Protein AF-A0A6A3GH42-F1 (afdb_monomer_lite)

pLDDT: mean 71.13, std 19.39, range [30.64, 96.12]

Organism: NCBI:txid129364

Foldseek 3Di:
DCLVVLVVCVVPDPDDPVSVVVVVVVVVVVVVVCVVQVDDQDSVNVVVVVVVVVVVLCVVCVVVVVVPPPDPPPVVVVSVVVVVVVVVVVVVVVVVVSVVVVVVVVVVPDDDDPDPPPPPPDDDDDDDDDDDCLCQFLLNLQLCCQPVVLVPDDDDDVSVVVSVLSLQSNQLLLLQLLAFADQDAQFDDPDPVSVVVNVVSSVVSSVVSVSSQVSSQVSLCVPPVDHRDGHSVVSNVSVVVCCVPPVPVLVVSLVSSQVCVVVVSYDDNRDDPVSHDDPVNSD

Sequence (283 aa):
MHLEAVIASTSTASSSTFVPRYLYELERAIANTNARLGCCITVSTCCDWGAHLRGHWQAVNHAQVGSVAAGRETLLSSTLENMLTQLVSINERLRRLEDAHAQLSAFTSHDQPVQAQLSRLSTAAEPLIPPPATATTLAGCLLNWYTNHIWQTVKGKKEQSKRAEAKAAVNIMMILYQKPIAIPQEPSRCDVADAATYQTWKDSIWTLAVAMDSAVNERLHAFDKKKSTRKAASLRKRWKLLKTAHPEAVGSLIAQFLRMKANGQIIDACTPATHLWDASDMS

Radius of gyration: 26.16 Å; chains: 1; bounding box: 68×48×64 Å

Secondary structure (DSSP, 8-state):
--HHHHHHHHTT-TT-THHHHHHHHHHHHHHHHHHHHT----HHHHHHHHHHHHHHHHHHTHHHHTTTTS--SHHHHHHHHHHHHHHHHHHHHHHHHHHHHHHHHHHTT----TTSSTTS--S--------S-TTSSHHHHHHHHHHTTTTTS--SHHHHHHHHHHHHHHHHHHHHH-S-EEEPPPPP-SSHHHHHHHHHHHHHHHHHHHHHHHHHHHHHHHHH-PPPP-SHHHHHHHHHHHHHH-HHHHHHHHHHHHHHHHTT-EEESSS-GGGS--HHHH-

Structure (mmCIF, N/CA/C/O backbone):
data_AF-A0A6A3GH42-F1
#
_entry.id   AF-A0A6A3GH42-F1
#
loop_
_atom_site.group_PDB
_atom_site.id
_atom_site.type_symbol
_atom_site.label_atom_id
_atom_site.label_alt_id
_atom_site.label_comp_id
_atom_site.label_asym_id
_atom_site.label_entity_id
_atom_site.label_seq_id
_atom_site.pdbx_PDB_ins_code
_atom_site.Cartn_x
_atom_site.Cartn_y
_atom_site.Cartn_z
_atom_site.occupancy
_atom_site.B_iso_or_equiv
_atom_site.auth_seq_id
_atom_site.auth_comp_id
_atom_site.auth_asym_id
_atom_site.auth_atom_id
_atom_site.pdbx_PDB_model_num
ATOM 1 N N . MET A 1 1 ? 37.815 13.363 -9.976 1.00 51.31 1 MET A N 1
ATOM 2 C CA . MET A 1 1 ? 39.281 13.309 -9.760 1.00 51.31 1 MET A CA 1
ATOM 3 C C . MET A 1 1 ? 39.873 11.910 -9.953 1.00 51.31 1 MET A C 1
ATOM 5 O O . MET A 1 1 ? 41.031 11.828 -10.317 1.00 51.31 1 MET A O 1
ATOM 9 N N . HIS A 1 2 ? 39.110 10.825 -9.771 1.00 55.22 2 HIS A N 1
ATOM 10 C CA . HIS A 1 2 ? 39.655 9.463 -9.830 1.00 55.22 2 HIS A CA 1
ATOM 11 C C . HIS A 1 2 ? 39.630 8.819 -11.231 1.00 55.22 2 HIS A C 1
ATOM 13 O O . HIS A 1 2 ? 40.489 8.005 -11.519 1.00 55.22 2 HIS A O 1
ATOM 19 N N . LEU A 1 3 ? 38.686 9.184 -12.109 1.00 53.28 3 LEU A N 1
ATOM 20 C CA . LEU A 1 3 ? 38.421 8.447 -13.355 1.00 53.28 3 LEU A CA 1
ATOM 21 C C . LEU A 1 3 ? 39.533 8.600 -14.411 1.00 53.28 3 LEU A C 1
ATOM 23 O O . LEU A 1 3 ? 40.125 7.610 -14.812 1.00 53.28 3 LEU A O 1
ATOM 27 N N . GLU A 1 4 ? 39.878 9.831 -14.802 1.00 55.44 4 GLU A N 1
ATOM 28 C CA . GLU A 1 4 ? 40.914 10.093 -15.820 1.00 55.44 4 GLU A CA 1
ATOM 29 C C . GLU A 1 4 ? 42.315 9.677 -15.362 1.00 55.44 4 GLU A C 1
ATOM 31 O O . GLU A 1 4 ? 43.072 9.104 -16.135 1.00 55.44 4 GLU A O 1
ATOM 36 N N . ALA A 1 5 ? 42.655 9.925 -14.092 1.00 58.72 5 ALA A N 1
ATOM 37 C CA . ALA A 1 5 ? 43.938 9.518 -13.522 1.00 58.72 5 ALA A CA 1
ATOM 38 C C . ALA A 1 5 ? 44.054 7.989 -13.432 1.00 58.72 5 ALA A C 1
ATOM 40 O O . ALA A 1 5 ? 45.115 7.443 -13.721 1.00 58.72 5 ALA A O 1
ATOM 41 N N . VAL A 1 6 ? 42.966 7.288 -13.088 1.00 54.75 6 VAL A N 1
ATOM 42 C CA . VAL A 1 6 ? 42.920 5.819 -13.114 1.00 54.75 6 VAL A CA 1
ATOM 43 C C . VAL A 1 6 ? 43.033 5.298 -14.543 1.00 54.75 6 VAL A C 1
ATOM 45 O O . VAL A 1 6 ? 43.859 4.423 -14.776 1.00 54.75 6 VAL A O 1
ATOM 48 N N . ILE A 1 7 ? 42.300 5.873 -15.502 1.00 58.28 7 ILE A N 1
ATOM 49 C CA . ILE A 1 7 ? 42.349 5.484 -16.922 1.00 58.28 7 ILE A CA 1
ATOM 50 C C . ILE A 1 7 ? 43.754 5.715 -17.511 1.00 58.28 7 ILE A C 1
ATOM 52 O O . ILE A 1 7 ? 44.322 4.807 -18.109 1.00 58.28 7 ILE A O 1
ATOM 56 N N . ALA A 1 8 ? 44.385 6.864 -17.253 1.00 56.56 8 ALA A N 1
ATOM 57 C CA . ALA A 1 8 ? 45.750 7.161 -17.702 1.00 56.56 8 ALA A CA 1
ATOM 58 C C . ALA A 1 8 ? 46.811 6.258 -17.036 1.00 56.56 8 ALA A C 1
ATOM 60 O O . ALA A 1 8 ? 47.791 5.862 -17.671 1.00 56.56 8 ALA A O 1
ATOM 61 N N . SER A 1 9 ? 46.586 5.873 -15.774 1.00 53.28 9 SER A N 1
ATOM 62 C CA . SER A 1 9 ? 47.411 4.876 -15.072 1.00 53.28 9 SER A CA 1
ATOM 63 C C . SER A 1 9 ? 47.209 3.459 -15.627 1.00 53.28 9 SER A C 1
ATOM 65 O O . SER A 1 9 ? 48.081 2.612 -15.473 1.00 53.28 9 SER A O 1
ATOM 67 N N . THR A 1 10 ? 46.079 3.186 -16.290 1.00 50.94 10 THR A N 1
ATOM 68 C CA . THR A 1 10 ? 45.781 1.876 -16.897 1.00 50.94 10 THR A CA 1
ATOM 69 C C . THR A 1 10 ? 46.577 1.655 -18.181 1.00 50.94 10 THR A C 1
ATOM 71 O O . THR A 1 10 ? 46.993 0.536 -18.460 1.00 50.94 10 THR A O 1
ATOM 74 N N . SER A 1 11 ? 46.841 2.724 -18.937 1.00 49.84 11 SER A N 1
ATOM 75 C CA . SER A 1 11 ? 47.632 2.675 -20.175 1.00 49.84 11 SER A CA 1
ATOM 76 C C . SER A 1 11 ? 49.137 2.495 -19.935 1.00 49.84 11 SER A C 1
ATOM 78 O O . SER A 1 11 ? 49.871 2.196 -20.871 1.00 49.84 11 SER A O 1
ATOM 80 N N . THR A 1 12 ? 49.607 2.705 -18.700 1.00 50.00 12 THR A N 1
ATOM 81 C CA . THR A 1 12 ? 51.036 2.691 -18.334 1.00 50.00 12 THR A CA 1
ATOM 82 C C . THR A 1 12 ? 51.408 1.621 -17.304 1.00 50.00 12 THR A C 1
ATOM 84 O O . THR A 1 12 ? 52.581 1.262 -17.217 1.00 50.00 12 THR A O 1
ATOM 87 N N . ALA A 1 13 ? 50.453 1.072 -16.544 1.00 46.62 13 ALA A N 1
ATOM 88 C CA . ALA A 1 13 ? 50.730 0.086 -15.500 1.00 46.62 13 ALA A CA 1
ATOM 89 C C . ALA A 1 13 ? 50.271 -1.325 -15.895 1.00 46.62 13 ALA A C 1
ATOM 91 O O . ALA A 1 13 ? 49.104 -1.687 -15.757 1.00 46.62 13 ALA A O 1
ATOM 92 N N . SER A 1 14 ? 51.227 -2.166 -16.283 1.00 48.12 14 SER A N 1
ATOM 93 C CA . SER A 1 14 ? 51.033 -3.583 -16.619 1.00 48.12 14 SER A CA 1
ATOM 94 C C . SER A 1 14 ? 50.671 -4.490 -15.425 1.00 48.12 14 SER A C 1
ATOM 96 O O . SER A 1 14 ? 50.715 -5.711 -15.556 1.00 48.12 14 SER A O 1
ATOM 98 N N . SER A 1 15 ? 50.382 -3.948 -14.235 1.00 50.53 15 SER A N 1
ATOM 99 C CA . SER A 1 15 ? 50.446 -4.739 -12.992 1.00 50.53 15 SER A CA 1
ATOM 100 C C . SER A 1 15 ? 49.603 -4.210 -11.818 1.00 50.53 15 SER A C 1
ATOM 102 O O . SER A 1 15 ? 50.003 -4.309 -10.661 1.00 50.53 15 SER A O 1
ATOM 104 N N . SER A 1 16 ? 48.394 -3.697 -12.075 1.00 50.56 16 SER A N 1
ATOM 105 C CA . SER A 1 16 ? 47.428 -3.360 -11.013 1.00 50.56 16 SER A CA 1
ATOM 106 C C . SER A 1 16 ? 46.074 -4.029 -11.261 1.00 50.56 16 SER A C 1
ATOM 108 O O . SER A 1 16 ? 45.318 -3.602 -12.120 1.00 50.56 16 SER A O 1
ATOM 110 N N . THR A 1 17 ? 45.735 -5.072 -10.499 1.00 53.81 17 THR A N 1
ATOM 111 C CA . THR A 1 17 ? 44.468 -5.838 -10.592 1.00 53.81 17 THR A CA 1
ATOM 112 C C . THR A 1 17 ? 43.228 -5.076 -10.111 1.00 53.81 17 THR A C 1
ATOM 114 O O . THR A 1 17 ? 42.103 -5.464 -10.428 1.00 53.81 17 THR A O 1
ATOM 117 N N . PHE A 1 18 ? 43.399 -3.974 -9.377 1.00 49.88 18 PHE A N 1
ATOM 118 C CA . PHE A 1 18 ? 42.287 -3.150 -8.886 1.00 49.88 18 PHE A CA 1
ATOM 119 C C . PHE A 1 18 ? 41.701 -2.219 -9.957 1.00 49.88 18 PHE A C 1
ATOM 121 O O . PHE A 1 18 ? 40.509 -1.911 -9.924 1.00 49.88 18 PHE A O 1
ATOM 128 N N . VAL A 1 19 ? 42.518 -1.804 -10.925 1.00 52.31 19 VAL A N 1
ATOM 129 C CA . VAL A 1 19 ? 42.113 -0.898 -12.007 1.00 52.31 19 VAL A CA 1
ATOM 130 C C . VAL A 1 19 ? 41.187 -1.579 -13.041 1.00 52.31 19 VAL A C 1
ATOM 132 O O . VAL A 1 19 ? 40.148 -0.994 -13.353 1.00 52.31 19 VAL A O 1
ATOM 135 N N . PRO A 1 20 ? 41.436 -2.832 -13.485 1.00 60.38 20 PRO A N 1
ATOM 136 C CA . PRO A 1 20 ? 40.544 -3.577 -14.376 1.00 60.38 20 PRO A CA 1
ATOM 137 C C . PRO A 1 20 ? 39.134 -3.757 -13.818 1.00 60.38 20 PRO A C 1
ATOM 139 O O . PRO A 1 20 ? 38.156 -3.627 -14.547 1.00 60.38 20 PRO A O 1
ATOM 142 N N . ARG A 1 21 ? 39.010 -4.021 -12.510 1.00 63.28 21 ARG A N 1
ATOM 143 C CA . ARG A 1 21 ? 37.701 -4.229 -11.877 1.00 63.28 21 ARG A CA 1
ATOM 144 C C . ARG A 1 21 ? 36.875 -2.947 -11.840 1.00 63.28 21 ARG A C 1
ATOM 146 O O . ARG A 1 21 ? 35.669 -2.992 -12.047 1.00 63.28 21 ARG A O 1
ATOM 153 N N . TYR A 1 22 ? 37.516 -1.815 -11.570 1.00 57.06 22 TYR A N 1
ATOM 154 C CA . TYR A 1 22 ? 36.835 -0.527 -11.543 1.00 57.06 22 TYR A CA 1
ATOM 155 C C . TYR A 1 22 ? 36.362 -0.106 -12.940 1.00 57.06 22 TYR A C 1
ATOM 157 O O . TYR A 1 22 ? 35.219 0.324 -13.088 1.00 57.06 22 TYR A O 1
ATOM 165 N N . LEU A 1 23 ? 37.208 -0.287 -13.962 1.00 65.25 23 LEU A N 1
ATOM 166 C CA . LEU A 1 23 ? 36.849 -0.006 -15.353 1.00 65.25 23 LEU A CA 1
ATOM 167 C C . LEU A 1 23 ? 35.703 -0.912 -15.828 1.00 65.25 23 LEU A C 1
ATOM 169 O O . LEU A 1 23 ? 34.731 -0.418 -16.388 1.00 65.25 23 LEU A O 1
ATOM 173 N N . TYR A 1 24 ? 35.760 -2.204 -15.497 1.00 72.12 24 TYR A N 1
ATOM 174 C CA . TYR A 1 24 ? 34.695 -3.158 -15.804 1.00 72.12 24 TYR A CA 1
ATOM 175 C C . TYR A 1 24 ? 33.346 -2.761 -15.186 1.00 72.12 24 TYR A C 1
ATOM 177 O O . TYR A 1 24 ? 32.323 -2.764 -15.867 1.00 72.12 24 TYR A O 1
ATOM 185 N N . GLU A 1 25 ? 33.315 -2.392 -13.900 1.00 70.50 25 GLU A N 1
ATOM 186 C CA . GLU A 1 25 ? 32.061 -1.979 -13.253 1.00 70.50 25 GLU A CA 1
ATOM 187 C C . GLU A 1 25 ? 31.543 -0.641 -13.801 1.00 70.50 25 GLU A C 1
ATOM 189 O O . GLU A 1 25 ? 30.330 -0.448 -13.898 1.00 70.50 25 GLU A O 1
ATOM 194 N N . LEU A 1 26 ? 32.437 0.269 -14.205 1.00 73.31 26 LEU A N 1
ATOM 195 C CA . LEU A 1 26 ? 32.062 1.517 -14.869 1.00 73.31 26 LEU A CA 1
ATOM 196 C C . LEU A 1 26 ? 31.419 1.247 -16.233 1.00 73.31 26 LEU A C 1
ATOM 198 O O . LEU A 1 26 ? 30.330 1.746 -16.503 1.00 73.31 26 LEU A O 1
ATOM 202 N N . GLU A 1 27 ? 32.062 0.446 -17.077 1.00 74.50 27 GLU A N 1
ATOM 203 C CA . GLU A 1 27 ? 31.545 0.081 -18.398 1.00 74.50 27 GLU A CA 1
ATOM 204 C C . GLU A 1 27 ? 30.220 -0.672 -18.290 1.00 74.50 27 GLU A C 1
ATOM 206 O O . GLU A 1 27 ? 29.272 -0.373 -19.014 1.00 74.50 27 GLU A O 1
ATOM 211 N N . ARG A 1 28 ? 30.100 -1.577 -17.315 1.00 76.12 28 ARG A N 1
ATOM 212 C CA . ARG A 1 28 ? 28.848 -2.272 -17.006 1.00 76.12 28 ARG A CA 1
ATOM 213 C C . ARG A 1 28 ? 27.745 -1.311 -16.561 1.00 76.12 28 ARG A C 1
ATOM 215 O O . ARG A 1 28 ? 26.591 -1.472 -16.959 1.00 76.12 28 ARG A O 1
ATOM 222 N N . ALA A 1 29 ? 28.065 -0.312 -15.741 1.00 72.69 29 ALA A N 1
ATOM 223 C CA . ALA A 1 29 ? 27.103 0.704 -15.326 1.00 72.69 29 ALA A CA 1
ATOM 224 C C . ALA A 1 29 ? 26.678 1.605 -16.497 1.00 72.69 29 ALA A C 1
ATOM 226 O O . ALA A 1 29 ? 25.489 1.906 -16.624 1.00 72.69 29 ALA A O 1
ATOM 227 N N . ILE A 1 30 ? 27.611 1.985 -17.376 1.00 77.00 30 ILE A N 1
ATOM 228 C CA . ILE A 1 30 ? 27.333 2.745 -18.603 1.00 77.00 30 ILE A CA 1
ATOM 229 C C . ILE A 1 30 ? 26.438 1.929 -19.538 1.00 77.00 30 ILE A C 1
ATOM 231 O O . ILE A 1 30 ? 25.410 2.434 -19.979 1.00 77.00 30 ILE A O 1
ATOM 235 N N . ALA A 1 31 ? 26.754 0.653 -19.768 1.00 73.50 31 ALA A N 1
ATOM 236 C CA . ALA A 1 31 ? 25.951 -0.243 -20.597 1.00 73.50 31 ALA A CA 1
ATOM 237 C C . ALA A 1 31 ? 24.521 -0.397 -20.055 1.00 73.50 31 ALA A C 1
ATOM 239 O O . ALA A 1 31 ? 23.557 -0.235 -20.800 1.00 73.50 31 ALA A O 1
ATOM 240 N N . ASN A 1 32 ? 24.368 -0.610 -18.744 1.00 67.19 32 ASN A N 1
ATOM 241 C CA . ASN A 1 32 ? 23.054 -0.650 -18.099 1.00 67.19 32 ASN A CA 1
ATOM 242 C C . ASN A 1 32 ? 22.301 0.681 -18.211 1.00 67.19 32 ASN A C 1
ATOM 244 O O . ASN A 1 32 ? 21.078 0.691 -18.300 1.00 67.19 32 ASN A O 1
ATOM 248 N N . THR A 1 33 ? 23.008 1.809 -18.179 1.00 68.81 33 THR A N 1
ATOM 249 C CA . THR A 1 33 ? 22.396 3.140 -18.281 1.00 68.81 33 THR A CA 1
ATOM 250 C C . THR A 1 33 ? 21.925 3.413 -19.706 1.00 68.81 33 THR A C 1
ATOM 252 O O . THR A 1 33 ? 20.768 3.774 -19.900 1.00 68.81 33 THR A O 1
ATOM 255 N N . ASN A 1 34 ? 22.766 3.135 -20.702 1.00 75.25 34 ASN A N 1
ATOM 256 C CA . ASN A 1 34 ? 22.422 3.225 -22.120 1.00 75.25 34 ASN A CA 1
ATOM 257 C C . ASN A 1 34 ? 21.237 2.327 -22.476 1.00 75.25 34 ASN A C 1
ATOM 259 O O . ASN A 1 34 ? 20.310 2.775 -23.142 1.00 75.25 34 ASN A O 1
ATOM 263 N N . ALA A 1 35 ? 21.213 1.093 -21.963 1.00 64.81 35 ALA A N 1
ATOM 264 C CA . ALA A 1 35 ? 20.097 0.172 -22.169 1.00 64.81 35 ALA A CA 1
ATOM 265 C C . ALA A 1 35 ? 18.781 0.682 -21.557 1.00 64.81 35 ALA A C 1
ATOM 267 O O . ALA A 1 35 ? 17.709 0.437 -22.100 1.00 64.81 35 ALA A O 1
ATOM 268 N N . ARG A 1 36 ? 18.849 1.408 -20.434 1.00 60.50 36 ARG A N 1
ATOM 269 C CA . ARG A 1 36 ? 17.671 1.972 -19.752 1.00 60.50 36 ARG A CA 1
ATOM 270 C C . ARG A 1 36 ? 17.151 3.258 -20.388 1.00 60.50 36 ARG A C 1
ATOM 272 O O . ARG A 1 36 ? 15.970 3.548 -20.239 1.00 60.50 36 ARG A O 1
ATOM 279 N N . LEU A 1 37 ? 18.026 4.030 -21.025 1.00 65.31 37 LEU A N 1
ATOM 280 C CA . LEU A 1 37 ? 17.723 5.368 -21.538 1.00 65.31 37 LEU A CA 1
ATOM 281 C C . LEU A 1 37 ? 17.705 5.447 -23.073 1.00 65.31 37 LEU A C 1
ATOM 283 O O . LEU A 1 37 ? 17.374 6.493 -23.619 1.00 65.31 37 LEU A O 1
ATOM 287 N N . GLY A 1 38 ? 18.070 4.369 -23.774 1.00 66.44 38 GLY A N 1
ATOM 288 C CA . GLY A 1 38 ? 18.155 4.339 -25.237 1.00 66.44 38 GLY A CA 1
ATOM 289 C C . GLY A 1 38 ? 19.236 5.259 -25.815 1.00 66.44 38 GLY A C 1
ATOM 290 O O . GLY A 1 38 ? 19.143 5.662 -26.971 1.00 66.44 38 GLY A O 1
ATOM 291 N N . CYS A 1 39 ? 20.240 5.633 -25.019 1.00 70.31 39 CYS A N 1
ATOM 292 C CA . CYS A 1 39 ? 21.276 6.590 -25.399 1.00 70.31 39 CYS A CA 1
ATOM 293 C C . CYS A 1 39 ? 22.654 5.933 -25.576 1.00 70.31 39 CYS A C 1
ATOM 295 O O . CYS A 1 39 ? 22.859 4.768 -25.244 1.00 70.31 39 CYS A O 1
ATOM 297 N N . CYS A 1 40 ? 23.605 6.690 -26.131 1.00 76.06 40 CYS A N 1
ATOM 298 C CA . CYS A 1 40 ? 24.943 6.210 -26.493 1.00 76.06 40 CYS A CA 1
ATOM 299 C C . CYS A 1 40 ? 26.026 6.897 -25.650 1.00 76.06 40 CYS A C 1
ATOM 301 O O . CYS A 1 40 ? 26.921 7.554 -26.182 1.00 76.06 40 CYS A O 1
ATOM 303 N N . ILE A 1 41 ? 25.930 6.799 -24.323 1.00 77.44 41 ILE A N 1
ATOM 304 C CA . ILE A 1 41 ? 26.938 7.352 -23.413 1.00 77.44 41 ILE A CA 1
ATOM 305 C C . ILE A 1 41 ? 28.197 6.489 -23.502 1.00 77.44 41 ILE A C 1
ATOM 307 O O . ILE A 1 41 ? 28.134 5.267 -23.377 1.00 77.44 41 ILE A O 1
ATOM 311 N N . THR A 1 42 ? 29.351 7.119 -23.708 1.00 78.38 42 THR A N 1
ATOM 312 C CA . THR A 1 42 ? 30.650 6.433 -23.729 1.00 78.38 42 THR A CA 1
ATOM 313 C C . THR A 1 42 ? 31.471 6.791 -22.494 1.00 78.38 42 THR A C 1
ATOM 315 O O . THR A 1 42 ? 31.200 7.787 -21.820 1.00 78.38 42 THR A O 1
ATOM 318 N N . VAL A 1 43 ? 32.525 6.018 -22.215 1.00 70.06 43 VAL A N 1
ATOM 319 C CA . VAL A 1 43 ? 33.493 6.359 -21.157 1.00 70.06 43 VAL A CA 1
ATOM 320 C C . VAL A 1 43 ? 34.098 7.751 -21.396 1.00 70.06 43 VAL A C 1
ATOM 322 O O . VAL A 1 43 ? 34.241 8.514 -20.443 1.00 70.06 43 VAL A O 1
ATOM 325 N N . SER A 1 44 ? 34.359 8.124 -22.657 1.00 71.00 44 SER A N 1
ATOM 326 C CA . SER A 1 44 ? 34.819 9.474 -23.026 1.00 71.00 44 SER A CA 1
ATOM 327 C C . SER A 1 44 ? 33.806 10.541 -22.621 1.00 71.00 44 SER A C 1
ATOM 329 O O . SER A 1 44 ? 34.167 11.501 -21.953 1.00 71.00 44 SER A O 1
ATOM 331 N N . THR A 1 45 ? 32.522 10.325 -22.923 1.00 72.81 45 THR A N 1
ATOM 332 C CA . THR A 1 45 ? 31.436 11.237 -22.534 1.00 72.81 45 THR A CA 1
ATOM 333 C C . THR A 1 45 ? 31.387 11.436 -21.016 1.00 72.81 45 THR A C 1
ATOM 335 O O . THR A 1 45 ? 31.220 12.556 -20.535 1.00 72.81 45 THR A O 1
ATOM 338 N N . CYS A 1 46 ? 31.581 10.364 -20.240 1.00 71.88 46 CYS A N 1
ATOM 339 C CA . CYS A 1 46 ? 31.654 10.451 -18.782 1.00 71.88 46 CYS A CA 1
ATOM 340 C C . CYS A 1 46 ? 32.893 11.219 -18.291 1.00 71.88 46 CYS A C 1
ATOM 342 O O . CYS A 1 46 ? 32.790 11.973 -17.319 1.00 71.88 46 CYS A O 1
ATOM 344 N N . CYS A 1 47 ? 34.048 11.055 -18.943 1.00 69.69 47 CYS A N 1
ATOM 345 C CA . CYS A 1 47 ? 35.247 11.838 -18.641 1.00 69.69 47 CYS A CA 1
ATOM 346 C C . CYS A 1 47 ? 35.038 13.326 -18.941 1.00 69.69 47 CYS A C 1
ATOM 348 O O . CYS A 1 47 ? 35.318 14.151 -18.072 1.00 69.69 47 CYS A O 1
ATOM 350 N N . ASP A 1 48 ? 34.452 13.664 -20.090 1.00 71.75 48 ASP A N 1
ATOM 351 C CA . ASP A 1 48 ? 34.181 15.047 -20.497 1.00 71.75 48 ASP A CA 1
ATOM 352 C C . ASP A 1 48 ? 33.224 15.746 -19.524 1.00 71.75 48 ASP A C 1
ATOM 354 O O . ASP A 1 48 ? 33.465 16.876 -19.091 1.00 71.75 48 ASP A O 1
ATOM 358 N N . TRP A 1 49 ? 32.165 15.056 -19.088 1.00 75.88 49 TRP A N 1
ATOM 359 C CA . TRP A 1 49 ? 31.276 15.559 -18.036 1.00 75.88 49 TRP A CA 1
ATOM 360 C C . TRP A 1 49 ? 32.005 15.743 -16.707 1.00 75.88 49 TRP A C 1
ATOM 362 O O . TRP A 1 49 ? 31.795 16.740 -16.014 1.00 75.88 49 TRP A O 1
ATOM 372 N N . GLY A 1 50 ? 32.896 14.814 -16.357 1.00 66.69 50 GLY A N 1
ATOM 373 C CA . GLY A 1 50 ? 33.757 14.928 -15.186 1.00 66.69 50 GLY A CA 1
ATOM 374 C C . GLY A 1 50 ? 34.683 16.146 -15.248 1.00 66.69 50 GLY A C 1
ATOM 375 O O . GLY A 1 50 ? 34.832 16.848 -14.245 1.00 66.69 50 GLY A O 1
ATOM 376 N N . ALA A 1 51 ? 35.274 16.428 -16.410 1.00 65.38 51 ALA A N 1
ATOM 377 C CA . ALA A 1 51 ? 36.112 17.598 -16.649 1.00 65.38 51 ALA A CA 1
ATOM 378 C C . ALA A 1 51 ? 35.299 18.898 -16.576 1.00 65.38 51 ALA A C 1
ATOM 380 O O . ALA A 1 51 ? 35.724 19.851 -15.923 1.00 65.38 51 ALA A O 1
ATOM 381 N N . HIS A 1 52 ? 34.092 18.914 -17.143 1.00 62.88 52 HIS A N 1
ATOM 382 C CA . HIS A 1 52 ? 33.206 20.076 -17.117 1.00 62.88 52 HIS A CA 1
ATOM 383 C C . HIS A 1 52 ? 32.716 20.397 -15.698 1.00 62.88 52 HIS A C 1
ATOM 385 O O . HIS A 1 52 ? 32.786 21.543 -15.254 1.00 62.88 52 HIS A O 1
ATOM 391 N N . LEU A 1 53 ? 32.280 19.382 -14.945 1.00 62.28 53 LEU A N 1
ATOM 392 C CA . LEU A 1 53 ? 31.885 19.535 -13.542 1.00 62.28 53 LEU A CA 1
ATOM 393 C C . LEU A 1 53 ? 33.053 20.004 -12.678 1.00 62.28 53 LEU A C 1
ATOM 395 O O . LEU A 1 53 ? 32.872 20.840 -11.796 1.00 62.28 53 LEU A O 1
ATOM 399 N N . ARG A 1 54 ? 34.261 19.500 -12.950 1.00 63.09 54 ARG A N 1
ATOM 400 C CA . ARG A 1 54 ? 35.481 19.942 -12.274 1.00 63.09 54 ARG A CA 1
ATOM 401 C C . ARG A 1 54 ? 35.794 21.400 -12.592 1.00 63.09 54 ARG A C 1
ATOM 403 O O . ARG A 1 54 ? 36.013 22.158 -11.657 1.00 63.09 54 ARG A O 1
ATOM 410 N N . GLY A 1 55 ? 35.781 21.792 -13.864 1.00 65.75 55 GLY A N 1
ATOM 411 C CA . GLY A 1 55 ? 36.029 23.171 -14.284 1.00 65.75 55 GLY A CA 1
ATOM 412 C C . GLY A 1 55 ? 35.016 24.137 -13.674 1.00 65.75 55 GLY A C 1
ATOM 413 O O . GLY A 1 55 ? 35.396 25.160 -13.113 1.00 65.75 55 GLY A O 1
ATOM 414 N N . HIS A 1 56 ? 33.738 23.757 -13.664 1.00 61.84 56 HIS A N 1
ATOM 415 C CA . HIS A 1 56 ? 32.682 24.530 -13.018 1.00 61.84 56 HIS A CA 1
ATOM 416 C C . HIS A 1 56 ? 32.881 24.621 -11.498 1.00 61.84 56 HIS A C 1
ATOM 418 O O . HIS A 1 56 ? 32.795 25.702 -10.921 1.00 61.84 56 HIS A O 1
ATOM 424 N N . TRP A 1 57 ? 33.208 23.509 -10.833 1.00 66.56 57 TRP A N 1
ATOM 425 C CA . TRP A 1 57 ? 33.507 23.507 -9.401 1.00 66.56 57 TRP A CA 1
ATOM 426 C C . TRP A 1 57 ? 34.739 24.364 -9.071 1.00 66.56 57 TRP A C 1
ATOM 428 O O . TRP A 1 57 ? 34.713 25.131 -8.114 1.00 66.56 57 TRP A O 1
ATOM 438 N N . GLN A 1 58 ? 35.806 24.282 -9.864 1.00 60.78 58 GLN A N 1
ATOM 439 C CA . GLN A 1 58 ? 37.024 25.073 -9.671 1.00 60.78 58 GLN A CA 1
ATOM 440 C C . GLN A 1 58 ? 36.777 26.565 -9.912 1.00 60.78 58 GLN A C 1
ATOM 442 O O . GLN A 1 58 ? 37.264 27.384 -9.139 1.00 60.78 58 GLN A O 1
ATOM 447 N N . ALA A 1 59 ? 35.983 26.923 -10.923 1.00 63.00 59 ALA A N 1
ATOM 448 C CA . ALA A 1 59 ? 35.615 28.308 -11.206 1.00 63.00 59 ALA A CA 1
ATOM 449 C C . ALA A 1 59 ? 34.741 28.915 -10.096 1.00 63.00 59 ALA A C 1
ATOM 451 O O . ALA A 1 59 ? 34.992 30.034 -9.656 1.00 63.00 59 ALA A O 1
ATOM 452 N N . VAL A 1 60 ? 33.757 28.165 -9.590 1.00 60.72 60 VAL A N 1
ATOM 453 C CA . VAL A 1 60 ? 32.856 28.630 -8.519 1.00 60.72 60 VAL A CA 1
ATOM 454 C C . VAL A 1 60 ? 33.581 28.756 -7.176 1.00 60.72 60 VAL A C 1
ATOM 456 O O . VAL A 1 60 ? 33.276 29.654 -6.395 1.00 60.72 60 VAL A O 1
ATOM 459 N N . ASN A 1 61 ? 34.572 27.904 -6.912 1.00 57.22 61 ASN A N 1
ATOM 460 C CA . ASN A 1 61 ? 35.298 27.894 -5.639 1.00 57.22 61 ASN A CA 1
ATOM 461 C C . ASN A 1 61 ? 36.668 28.590 -5.708 1.00 57.22 61 ASN A C 1
ATOM 463 O O . ASN A 1 61 ? 37.424 28.553 -4.738 1.00 57.22 61 ASN A O 1
ATOM 467 N N . HIS A 1 62 ? 36.996 29.268 -6.814 1.00 55.00 62 HIS A N 1
ATOM 468 C CA . HIS A 1 62 ? 38.303 29.900 -7.035 1.00 55.00 62 HIS A CA 1
ATOM 469 C C . HIS A 1 62 ? 38.655 30.951 -5.961 1.00 55.00 62 HIS A C 1
ATOM 471 O O . HIS A 1 62 ? 39.816 31.082 -5.579 1.00 55.00 62 HIS A O 1
ATOM 477 N N . ALA A 1 63 ? 37.655 31.649 -5.407 1.00 51.66 63 ALA A N 1
ATOM 478 C CA . ALA A 1 63 ? 37.832 32.584 -4.291 1.00 51.66 63 ALA A CA 1
ATOM 479 C C . ALA A 1 63 ? 38.012 31.884 -2.927 1.00 51.66 63 ALA A C 1
ATOM 481 O O . ALA A 1 63 ? 38.647 32.432 -2.030 1.00 51.66 63 ALA A O 1
ATOM 482 N N . GLN A 1 64 ? 37.484 30.665 -2.770 1.00 48.16 64 GLN A N 1
ATOM 483 C CA . GLN A 1 64 ? 37.569 29.883 -1.533 1.00 48.16 64 GLN A CA 1
ATOM 484 C C . GLN A 1 64 ? 38.859 29.070 -1.437 1.00 48.16 64 GLN A C 1
ATOM 486 O O . GLN A 1 64 ? 39.363 28.884 -0.339 1.00 48.16 64 GLN A O 1
ATOM 491 N N . VAL A 1 65 ? 39.432 28.613 -2.554 1.00 46.34 65 VAL A N 1
ATOM 492 C CA . VAL A 1 65 ? 40.696 27.851 -2.537 1.00 46.34 65 VAL A CA 1
ATOM 493 C C . VAL A 1 65 ? 41.908 28.763 -2.282 1.00 46.34 65 VAL A C 1
ATOM 495 O O . VAL A 1 65 ? 42.895 28.315 -1.702 1.00 46.34 65 VAL A O 1
ATOM 498 N N . GLY A 1 66 ? 41.818 30.059 -2.609 1.00 46.31 66 GLY A N 1
ATOM 499 C CA . GLY A 1 66 ? 42.885 31.040 -2.367 1.00 46.31 66 GLY A CA 1
ATOM 500 C C . GLY A 1 66 ? 43.175 31.349 -0.890 1.00 46.31 66 GLY A C 1
ATOM 501 O O . GLY A 1 66 ? 44.264 31.824 -0.583 1.00 46.31 66 GLY A O 1
ATOM 502 N N . SER A 1 67 ? 42.254 31.054 0.039 1.00 44.31 67 SER A N 1
ATOM 503 C CA . SER A 1 67 ? 42.443 31.315 1.479 1.00 44.31 67 SER A CA 1
ATOM 504 C C . SER A 1 67 ? 42.775 30.063 2.308 1.00 44.31 67 SER A C 1
ATOM 506 O O . SER A 1 67 ? 42.860 30.137 3.535 1.00 44.31 67 SER A O 1
ATOM 508 N N . VAL A 1 68 ? 42.958 28.895 1.677 1.00 44.38 68 VAL A N 1
ATOM 509 C CA . VAL A 1 68 ? 43.112 27.592 2.359 1.00 44.38 68 VAL A CA 1
ATOM 510 C C . VAL A 1 68 ? 44.588 27.239 2.525 1.00 44.38 68 VAL A C 1
ATOM 512 O O . VAL A 1 68 ? 45.075 26.222 2.040 1.00 44.38 68 VAL A O 1
ATOM 515 N N . ALA A 1 69 ? 45.302 28.068 3.280 1.00 45.69 69 ALA A N 1
ATOM 516 C CA . ALA A 1 69 ? 46.512 27.615 3.962 1.00 45.69 69 ALA A CA 1
ATOM 517 C C . ALA A 1 69 ? 46.247 27.201 5.428 1.00 45.69 69 ALA A C 1
ATOM 519 O O . ALA A 1 69 ? 47.159 26.687 6.064 1.00 45.69 69 ALA A O 1
ATOM 520 N N . ALA A 1 70 ? 45.028 27.369 5.981 1.00 45.19 70 ALA A N 1
ATOM 521 C CA . ALA A 1 70 ? 44.839 27.293 7.443 1.00 45.19 70 ALA A CA 1
ATOM 522 C C . ALA A 1 70 ? 43.601 26.543 8.004 1.00 45.19 70 ALA A C 1
ATOM 524 O O . ALA A 1 70 ? 43.344 26.648 9.199 1.00 45.19 70 ALA A O 1
ATOM 525 N N . GLY A 1 71 ? 42.836 25.752 7.238 1.00 54.00 71 GLY A N 1
ATOM 526 C CA . GLY A 1 71 ? 41.684 25.030 7.822 1.00 54.00 71 GLY A CA 1
ATOM 527 C C . GLY A 1 71 ? 41.182 23.864 6.976 1.00 54.00 71 GLY A C 1
ATOM 528 O O . GLY A 1 71 ? 40.376 24.055 6.072 1.00 54.00 71 GLY A O 1
ATOM 529 N N . ARG A 1 72 ? 41.692 22.653 7.233 1.00 48.75 72 ARG A N 1
ATOM 530 C CA . ARG A 1 72 ? 41.685 21.545 6.257 1.00 48.75 72 ARG A CA 1
ATOM 531 C C . ARG A 1 72 ? 40.519 20.544 6.367 1.00 48.75 72 ARG A C 1
ATOM 533 O O . ARG A 1 72 ? 40.377 19.738 5.459 1.00 48.75 72 ARG A O 1
ATOM 540 N N . GLU A 1 73 ? 39.661 20.590 7.391 1.00 46.41 73 GLU A N 1
ATOM 541 C CA . GLU A 1 73 ? 38.638 19.535 7.608 1.00 46.41 73 GLU A CA 1
ATOM 542 C C . GLU A 1 73 ? 37.181 19.975 7.374 1.00 46.41 73 GLU A C 1
ATOM 544 O O . GLU A 1 73 ? 36.401 19.239 6.770 1.00 46.41 73 GLU A O 1
ATOM 549 N N . THR A 1 74 ? 36.796 21.195 7.753 1.00 54.12 74 THR A N 1
ATOM 550 C CA . THR A 1 74 ? 35.406 21.679 7.608 1.00 54.12 74 THR A CA 1
ATOM 551 C C . THR A 1 74 ? 35.037 22.024 6.164 1.00 54.12 74 THR A C 1
ATOM 553 O O . THR A 1 74 ? 33.900 21.813 5.743 1.00 54.12 74 THR A O 1
ATOM 556 N N . LEU A 1 75 ? 36.010 22.490 5.377 1.00 48.69 75 LEU A N 1
ATOM 557 C CA . LEU A 1 75 ? 35.810 22.867 3.977 1.00 48.69 75 LEU A CA 1
ATOM 558 C C . LEU A 1 75 ? 35.605 21.648 3.064 1.00 48.69 75 LEU A C 1
ATOM 560 O O . LEU A 1 75 ? 34.836 21.707 2.109 1.00 48.69 75 LEU A O 1
ATOM 564 N N . LEU A 1 76 ? 36.268 20.528 3.363 1.00 48.34 76 LEU A N 1
ATOM 565 C CA . LEU A 1 76 ? 36.094 19.268 2.635 1.00 48.34 76 LEU A CA 1
ATOM 566 C C . LEU A 1 76 ? 34.686 18.702 2.849 1.00 48.34 76 LEU A C 1
ATOM 568 O O . LEU A 1 76 ? 34.055 18.254 1.894 1.00 48.34 76 LEU A O 1
ATOM 572 N N . SER A 1 77 ? 34.170 18.794 4.078 1.00 46.31 77 SER A N 1
ATOM 573 C CA . SER A 1 77 ? 32.814 18.353 4.418 1.00 46.31 77 SER A CA 1
ATOM 574 C C . SER A 1 77 ? 31.746 19.187 3.710 1.00 46.31 77 SER A C 1
ATOM 576 O O . SER A 1 77 ? 30.865 18.627 3.061 1.00 46.31 77 SER A O 1
ATOM 578 N N . SER A 1 78 ? 31.849 20.520 3.754 1.00 52.16 78 SER A N 1
ATOM 579 C CA . SER A 1 78 ? 30.882 21.394 3.074 1.00 52.16 78 SER A CA 1
ATOM 580 C C . SER A 1 78 ? 30.969 21.279 1.550 1.00 52.16 78 SER A C 1
ATOM 582 O O . SER A 1 78 ? 29.954 21.315 0.856 1.00 52.16 78 SER A O 1
ATOM 584 N N . THR A 1 79 ? 32.173 21.060 1.016 1.00 49.12 79 THR A N 1
ATOM 585 C CA . THR A 1 79 ? 32.392 20.790 -0.408 1.00 49.12 79 THR A CA 1
ATOM 586 C C . THR A 1 79 ? 31.712 19.493 -0.841 1.00 49.12 79 THR A C 1
ATOM 588 O O . THR A 1 79 ? 31.056 19.472 -1.881 1.00 49.12 79 THR A O 1
ATOM 591 N N . LEU A 1 80 ? 31.834 18.422 -0.051 1.00 48.69 80 LEU A N 1
ATOM 592 C CA . LEU A 1 80 ? 31.185 17.141 -0.330 1.00 48.69 80 LEU A CA 1
ATOM 593 C C . LEU A 1 80 ? 29.659 17.247 -0.255 1.00 48.69 80 LEU A C 1
ATOM 595 O O . LEU A 1 80 ? 28.976 16.741 -1.142 1.00 48.69 80 LEU A O 1
ATOM 599 N N . GLU A 1 81 ? 29.116 17.947 0.742 1.00 54.75 81 GLU A N 1
ATOM 600 C CA . GLU A 1 81 ? 27.673 18.202 0.841 1.00 54.75 81 GLU A CA 1
ATOM 601 C C . GLU A 1 81 ? 27.151 19.017 -0.347 1.00 54.75 81 GLU A C 1
ATOM 603 O O . GLU A 1 81 ? 26.097 18.705 -0.909 1.00 54.75 81 GLU A O 1
ATOM 608 N N . ASN A 1 82 ? 27.914 20.016 -0.793 1.00 60.19 82 ASN A N 1
ATOM 609 C CA . ASN A 1 82 ? 27.557 20.816 -1.957 1.00 60.19 82 ASN A CA 1
ATOM 610 C C . ASN A 1 82 ? 27.614 19.983 -3.251 1.00 60.19 82 ASN A C 1
ATOM 612 O O . ASN A 1 82 ? 26.676 20.012 -4.045 1.00 60.19 82 ASN A O 1
ATOM 616 N N . MET A 1 83 ? 28.649 19.155 -3.436 1.00 53.91 83 MET A N 1
ATOM 617 C CA . MET A 1 83 ? 28.740 18.230 -4.575 1.00 53.91 83 MET A CA 1
ATOM 618 C C . MET A 1 83 ? 27.593 17.210 -4.588 1.00 53.91 83 MET A C 1
ATOM 620 O O . MET A 1 83 ? 27.016 16.954 -5.644 1.00 53.91 83 MET A O 1
ATOM 624 N N . LEU A 1 84 ? 27.220 16.655 -3.431 1.00 52.41 84 LEU A N 1
ATOM 625 C CA . LEU A 1 84 ? 26.084 15.734 -3.304 1.00 52.41 84 LEU A CA 1
ATOM 626 C C . LEU A 1 84 ? 24.763 16.423 -3.653 1.00 52.41 84 LEU A C 1
ATOM 628 O O . LEU A 1 84 ? 23.940 15.864 -4.375 1.00 52.41 84 LEU A O 1
ATOM 632 N N . THR A 1 85 ? 24.583 17.662 -3.203 1.00 61.91 85 THR A N 1
ATOM 633 C CA . THR A 1 85 ? 23.390 18.460 -3.509 1.00 61.91 85 THR A CA 1
ATOM 634 C C . THR A 1 85 ? 23.315 18.797 -5.000 1.00 61.91 85 THR A C 1
ATOM 636 O O . THR A 1 85 ? 22.251 18.691 -5.614 1.00 61.91 85 THR A O 1
ATOM 639 N N . GLN A 1 86 ? 24.450 19.129 -5.620 1.00 56.94 86 GLN A N 1
ATOM 640 C CA . GLN A 1 86 ? 24.536 19.356 -7.062 1.00 56.94 86 GLN A CA 1
ATOM 641 C C . GLN A 1 86 ? 24.260 18.080 -7.865 1.00 56.94 86 GLN A C 1
ATOM 643 O O . GLN A 1 86 ? 23.528 18.146 -8.847 1.00 56.94 86 GLN A O 1
ATOM 648 N N . LEU A 1 87 ? 24.752 16.916 -7.432 1.00 52.34 87 LEU A N 1
ATOM 649 C CA . LEU A 1 87 ? 24.453 15.622 -8.059 1.00 52.34 87 LEU A CA 1
ATOM 650 C C . LEU A 1 87 ? 22.964 15.268 -7.987 1.00 52.34 87 LEU A C 1
ATOM 652 O O . LEU A 1 87 ? 22.393 14.809 -8.974 1.00 52.34 87 LEU A O 1
ATOM 656 N N . VAL A 1 88 ? 22.311 15.527 -6.851 1.00 64.00 88 VAL A N 1
ATOM 657 C CA . VAL A 1 88 ? 20.856 15.356 -6.706 1.00 64.00 88 VAL A CA 1
ATOM 658 C C . VAL A 1 88 ? 20.102 16.296 -7.651 1.00 64.00 88 VAL A C 1
ATOM 660 O O . VAL A 1 88 ? 19.166 15.871 -8.324 1.00 64.00 88 VAL A O 1
ATOM 663 N N . SER A 1 89 ? 20.547 17.548 -7.766 1.00 62.16 89 SER A N 1
ATOM 664 C CA . SER A 1 89 ? 19.965 18.532 -8.686 1.00 62.16 89 SER A CA 1
ATOM 665 C C . SER A 1 89 ? 20.151 18.147 -10.161 1.00 62.16 89 SER A C 1
ATOM 667 O O . SER A 1 89 ? 19.214 18.251 -10.952 1.00 62.16 89 SER A O 1
ATOM 669 N N . ILE A 1 90 ? 21.333 17.649 -10.537 1.00 62.56 90 ILE A N 1
ATOM 670 C CA . ILE A 1 90 ? 21.636 17.187 -11.898 1.00 62.56 90 ILE A CA 1
ATOM 671 C C . ILE A 1 90 ? 20.798 15.955 -12.247 1.00 62.56 90 ILE A C 1
ATOM 673 O O . ILE A 1 90 ? 20.188 15.940 -13.312 1.00 62.56 90 ILE A O 1
ATOM 677 N N . ASN A 1 91 ? 20.683 14.976 -11.344 1.00 54.03 91 ASN A N 1
ATOM 678 C CA . ASN A 1 91 ? 19.825 13.803 -11.547 1.00 54.03 91 ASN A CA 1
ATOM 679 C C . ASN A 1 91 ? 18.352 14.187 -11.726 1.00 54.03 91 ASN A C 1
ATOM 681 O O . ASN A 1 91 ? 17.653 13.608 -12.550 1.00 54.03 91 ASN A O 1
ATOM 685 N N . GLU A 1 92 ? 17.885 15.200 -11.001 1.00 66.94 92 GLU A N 1
ATOM 686 C CA . GLU A 1 92 ? 16.518 15.697 -11.139 1.00 66.94 92 GLU A CA 1
ATOM 687 C C . GLU A 1 92 ? 16.301 16.499 -12.434 1.00 66.94 92 GLU A C 1
ATOM 689 O O . GLU A 1 92 ? 15.190 16.578 -12.956 1.00 66.94 92 GLU A O 1
ATOM 694 N N . ARG A 1 93 ? 17.350 17.120 -12.982 1.00 62.00 93 ARG A N 1
ATOM 695 C CA . ARG A 1 93 ? 17.303 17.778 -14.298 1.00 62.00 93 ARG A CA 1
ATOM 696 C C . ARG A 1 93 ? 17.382 16.769 -15.443 1.00 62.00 93 ARG A C 1
ATOM 698 O O . ARG A 1 93 ? 16.677 16.954 -16.427 1.00 62.00 93 ARG A O 1
ATOM 705 N N . LEU A 1 94 ? 18.184 15.714 -15.299 1.00 51.91 94 LEU A N 1
ATOM 706 C CA . LEU A 1 94 ? 18.250 14.588 -16.237 1.00 51.91 94 LEU A CA 1
ATOM 707 C C . LEU A 1 94 ? 16.902 13.877 -16.331 1.00 51.91 94 LEU A C 1
ATOM 709 O O . LEU A 1 94 ? 16.386 13.738 -17.430 1.00 51.91 94 LEU A O 1
ATOM 713 N N . ARG A 1 95 ? 16.268 13.576 -15.193 1.00 57.97 95 ARG A N 1
ATOM 714 C CA . ARG A 1 95 ? 14.906 13.023 -15.155 1.00 57.97 95 ARG A CA 1
ATOM 715 C C . ARG A 1 95 ? 13.891 13.903 -15.895 1.00 57.97 95 ARG A C 1
ATOM 717 O O . ARG A 1 95 ? 13.072 13.410 -16.653 1.00 57.97 95 ARG A O 1
ATOM 724 N N . ARG A 1 96 ? 13.974 15.225 -15.737 1.00 61.84 96 ARG A N 1
ATOM 725 C CA . ARG A 1 96 ? 13.091 16.157 -16.459 1.00 61.84 96 ARG A CA 1
ATOM 726 C C . ARG A 1 96 ? 13.379 16.231 -17.961 1.00 61.84 96 ARG A C 1
ATOM 728 O O . ARG A 1 96 ? 12.459 16.463 -18.737 1.00 61.84 96 ARG A O 1
ATOM 735 N N . LEU A 1 97 ? 14.635 16.053 -18.374 1.00 54.47 97 LEU A N 1
ATOM 736 C CA . LEU A 1 97 ? 15.001 15.927 -19.788 1.00 54.47 97 LEU A CA 1
ATOM 737 C C . LEU A 1 97 ? 14.511 14.596 -20.376 1.00 54.47 97 LEU A C 1
ATOM 739 O O . LEU A 1 97 ? 14.057 14.594 -21.515 1.00 54.47 97 LEU A O 1
ATOM 743 N N . GLU A 1 98 ? 14.537 13.508 -19.601 1.00 60.50 98 GLU A N 1
ATOM 744 C CA . GLU A 1 98 ? 13.929 12.217 -19.961 1.00 60.50 98 GLU A CA 1
ATOM 745 C C . GLU A 1 98 ? 12.412 12.370 -20.168 1.00 60.50 98 GLU A C 1
ATOM 747 O O . GLU A 1 98 ? 11.883 11.946 -21.195 1.00 60.50 98 GLU A O 1
ATOM 752 N N . ASP A 1 99 ? 11.728 13.078 -19.265 1.00 57.75 99 ASP A N 1
ATOM 753 C CA . ASP A 1 99 ? 10.290 13.353 -19.367 1.00 57.75 99 ASP A CA 1
ATOM 754 C C . ASP A 1 99 ? 9.946 14.266 -20.563 1.00 57.75 99 ASP A C 1
ATOM 756 O O . ASP A 1 99 ? 8.979 14.021 -21.286 1.00 57.75 99 ASP A O 1
ATOM 760 N N . ALA A 1 100 ? 10.746 15.306 -20.823 1.00 58.91 100 ALA A N 1
ATOM 761 C CA . ALA A 1 100 ? 10.551 16.202 -21.966 1.00 58.91 100 ALA A CA 1
ATOM 762 C C . ALA A 1 100 ? 10.847 15.512 -23.310 1.00 58.91 100 ALA A C 1
ATOM 764 O O . ALA A 1 100 ? 10.166 15.766 -24.304 1.00 58.91 100 ALA A O 1
ATOM 765 N N . HIS A 1 101 ? 11.834 14.613 -23.347 1.00 49.66 101 HIS A N 1
ATOM 766 C CA . HIS A 1 101 ? 12.147 13.802 -24.522 1.00 49.66 101 HIS A CA 1
ATOM 767 C C . HIS A 1 101 ? 11.042 12.776 -24.818 1.00 49.66 1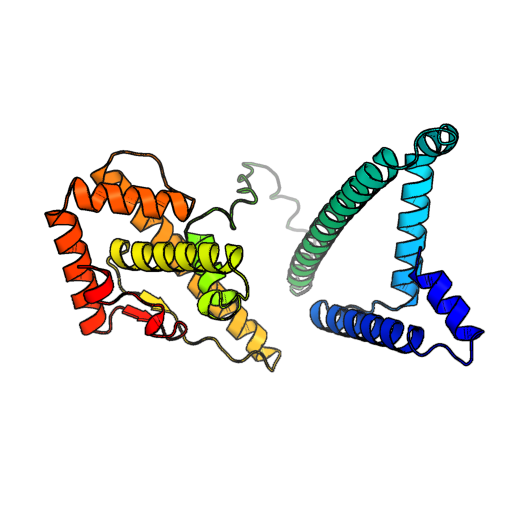01 HIS A C 1
ATOM 769 O O . HIS A 1 101 ? 10.682 12.583 -25.982 1.00 49.66 101 HIS A O 1
ATOM 775 N N . ALA A 1 102 ? 10.436 12.189 -23.779 1.00 53.97 102 ALA A N 1
ATOM 776 C CA . ALA A 1 102 ? 9.260 11.329 -23.906 1.00 53.97 102 ALA A CA 1
ATOM 777 C C . ALA A 1 102 ? 8.031 12.094 -24.431 1.00 53.97 102 ALA A C 1
ATOM 779 O O . ALA A 1 102 ? 7.283 11.574 -25.258 1.00 53.97 102 ALA A O 1
ATOM 780 N N . GLN A 1 103 ? 7.852 13.353 -24.018 1.00 52.88 103 GLN A N 1
ATOM 781 C CA . GLN A 1 103 ? 6.783 14.215 -24.530 1.00 52.88 103 GLN A CA 1
ATOM 782 C C . GLN A 1 103 ? 7.020 14.654 -25.982 1.00 52.88 103 GLN A C 1
ATOM 784 O O . GLN A 1 103 ? 6.103 14.572 -26.792 1.00 52.88 103 GLN A O 1
ATOM 789 N N . LEU A 1 104 ? 8.236 15.065 -26.357 1.00 47.41 104 LEU A N 1
ATOM 790 C CA . LEU A 1 104 ? 8.563 15.449 -27.741 1.00 47.41 104 LEU A CA 1
ATOM 791 C C . LEU A 1 104 ? 8.465 14.267 -28.718 1.00 47.41 104 LEU A C 1
ATOM 793 O O . LEU A 1 104 ? 7.962 14.432 -29.830 1.00 47.41 104 LEU A O 1
ATOM 797 N N . SER A 1 105 ? 8.850 13.066 -28.279 1.00 46.03 105 SER A N 1
ATOM 798 C CA . SER A 1 105 ? 8.697 11.832 -29.063 1.00 46.03 105 SER A CA 1
ATOM 799 C C . SER A 1 105 ? 7.227 11.437 -29.265 1.00 46.03 105 SER A C 1
ATOM 801 O O . SER A 1 105 ? 6.896 10.803 -30.263 1.00 46.03 105 SER A O 1
ATOM 803 N N . ALA A 1 106 ? 6.323 11.865 -28.375 1.00 50.50 106 ALA A N 1
ATOM 804 C CA . ALA A 1 106 ? 4.877 11.701 -28.543 1.00 50.50 106 ALA A CA 1
ATOM 805 C C . ALA A 1 106 ? 4.257 12.705 -29.539 1.00 50.50 106 ALA A C 1
ATOM 807 O O . ALA A 1 106 ? 3.175 12.450 -30.059 1.00 50.50 106 ALA A O 1
ATOM 808 N N . PHE A 1 107 ? 4.935 13.821 -29.839 1.00 43.50 107 PHE A N 1
ATOM 809 C CA . PHE A 1 107 ? 4.476 14.826 -30.810 1.00 43.50 107 PHE A CA 1
ATOM 810 C C . PHE A 1 107 ? 4.988 14.597 -32.238 1.00 43.50 107 PHE A C 1
ATOM 812 O O . PHE A 1 107 ? 4.441 15.178 -33.171 1.00 43.50 107 PHE A O 1
ATOM 819 N N . THR A 1 108 ? 6.008 13.757 -32.446 1.00 41.53 108 THR A N 1
ATOM 820 C CA . THR A 1 108 ? 6.592 13.537 -33.788 1.00 41.53 108 THR A CA 1
ATOM 821 C C . THR A 1 108 ? 5.876 12.447 -34.602 1.00 41.53 108 THR A C 1
ATOM 823 O O . THR A 1 108 ? 6.295 12.132 -35.710 1.00 41.53 108 THR A O 1
ATOM 826 N N . SER A 1 109 ? 4.792 11.865 -34.078 1.00 43.75 109 SER A N 1
ATOM 827 C CA . SER A 1 109 ? 4.051 10.763 -34.711 1.00 43.75 109 SER A CA 1
ATOM 828 C C . SER A 1 109 ? 2.709 11.168 -35.331 1.00 43.75 109 SER A C 1
ATOM 830 O O . SER A 1 109 ? 1.951 10.293 -35.743 1.00 43.75 109 SER A O 1
ATOM 832 N N . HIS A 1 110 ? 2.411 12.467 -35.451 1.00 39.22 110 HIS A N 1
ATOM 833 C CA . HIS A 1 110 ? 1.199 12.921 -36.133 1.00 39.22 110 HIS A CA 1
ATOM 834 C C . HIS A 1 110 ? 1.516 13.933 -37.241 1.00 39.22 110 HIS A C 1
ATOM 836 O O . HIS A 1 110 ? 1.677 15.126 -37.000 1.00 39.22 110 HIS A O 1
ATOM 842 N N . ASP A 1 111 ? 1.571 13.439 -38.478 1.00 39.56 111 ASP A N 1
ATOM 843 C CA . ASP A 1 111 ? 1.446 14.262 -39.681 1.00 39.56 111 ASP A CA 1
ATOM 844 C C . ASP A 1 111 ? 0.067 14.944 -39.685 1.00 39.56 111 ASP A C 1
ATOM 846 O O . ASP A 1 111 ? -0.949 14.251 -39.764 1.00 39.56 111 ASP A O 1
ATOM 850 N N . GLN A 1 112 ? 0.026 16.281 -39.586 1.00 37.25 112 GLN A N 1
ATOM 851 C CA . GLN A 1 112 ? -0.824 17.184 -40.391 1.00 37.25 112 GLN A CA 1
ATOM 852 C C . GLN A 1 112 ? -0.591 18.679 -40.045 1.00 37.25 112 GLN A C 1
ATOM 854 O O . GLN A 1 112 ? -0.059 18.994 -38.982 1.00 37.25 112 GLN A O 1
ATOM 859 N N . PRO A 1 113 ? -0.904 19.624 -40.962 1.00 44.38 113 PRO A N 1
ATOM 860 C CA . PRO A 1 113 ? -0.030 20.758 -41.249 1.00 44.38 113 PRO A CA 1
ATOM 861 C C . PRO A 1 113 ? -0.122 21.945 -40.281 1.00 44.38 113 PRO A C 1
ATOM 863 O O . PRO A 1 113 ? -1.173 22.343 -39.772 1.00 44.38 113 PRO A O 1
ATOM 866 N N . VAL A 1 114 ? 1.048 22.565 -40.141 1.00 46.59 114 VAL A N 1
ATOM 867 C CA . VAL A 1 114 ? 1.388 23.778 -39.398 1.00 46.59 114 VAL A CA 1
ATOM 868 C C . VAL A 1 114 ? 0.721 25.006 -40.030 1.00 46.59 114 VAL A C 1
ATOM 870 O O . VAL A 1 114 ? 1.330 25.681 -40.843 1.00 46.59 114 VAL A O 1
ATOM 873 N N . GLN A 1 115 ? -0.529 25.321 -39.680 1.00 40.47 115 GLN A N 1
ATOM 874 C CA . GLN A 1 115 ? -1.047 26.697 -39.849 1.00 40.47 115 GLN A CA 1
ATOM 875 C C . GLN A 1 115 ? -2.297 27.016 -39.002 1.00 40.47 115 GLN A C 1
ATOM 877 O O . GLN A 1 115 ? -2.586 28.185 -38.765 1.00 40.47 115 GLN A O 1
ATOM 882 N N . ALA A 1 116 ? -3.036 26.020 -38.493 1.00 36.88 116 ALA A N 1
ATOM 883 C CA . ALA A 1 116 ? -4.328 26.262 -37.829 1.00 36.88 116 ALA A CA 1
ATOM 884 C C . ALA A 1 116 ? -4.280 26.390 -36.287 1.00 36.88 116 ALA A C 1
ATOM 886 O O . ALA A 1 116 ? -5.278 26.764 -35.672 1.00 36.88 116 ALA A O 1
ATOM 887 N N . GLN A 1 117 ? -3.148 26.094 -35.633 1.00 40.94 117 GLN A N 1
ATOM 888 C CA . GLN A 1 117 ? -3.066 26.051 -34.160 1.00 40.94 117 GLN A CA 1
ATOM 889 C C . GLN A 1 117 ? -2.653 27.371 -33.487 1.00 40.94 117 GLN A C 1
ATOM 891 O O . GLN A 1 117 ? -2.840 27.516 -32.280 1.00 40.94 117 GLN A O 1
ATOM 896 N N . LEU A 1 118 ? -2.174 28.368 -34.239 1.00 36.75 118 LEU A N 1
ATOM 897 C CA . LEU A 1 118 ? -1.733 29.645 -33.659 1.00 36.75 118 LEU A CA 1
ATOM 898 C C . LEU A 1 118 ? -2.880 30.577 -33.218 1.00 36.75 118 LEU A C 1
ATOM 900 O O . LEU A 1 118 ? -2.622 31.565 -32.539 1.00 36.75 118 LEU A O 1
ATOM 904 N N . SER A 1 119 ? -4.146 30.258 -33.511 1.00 34.75 119 SER A N 1
ATOM 905 C CA . SER A 1 119 ? -5.290 31.118 -33.150 1.00 34.75 119 SER A CA 1
ATOM 906 C C . SER A 1 119 ? -6.075 30.683 -31.905 1.00 34.75 119 SER A C 1
ATOM 908 O O . SER A 1 119 ? -7.036 31.356 -31.547 1.00 34.75 119 SER A O 1
ATOM 910 N N . ARG A 1 120 ? -5.692 29.599 -31.209 1.00 36.62 120 ARG A N 1
ATOM 911 C CA . ARG A 1 120 ? -6.376 29.158 -29.966 1.00 36.62 120 ARG A CA 1
ATOM 912 C C . ARG A 1 120 ? -5.601 29.429 -28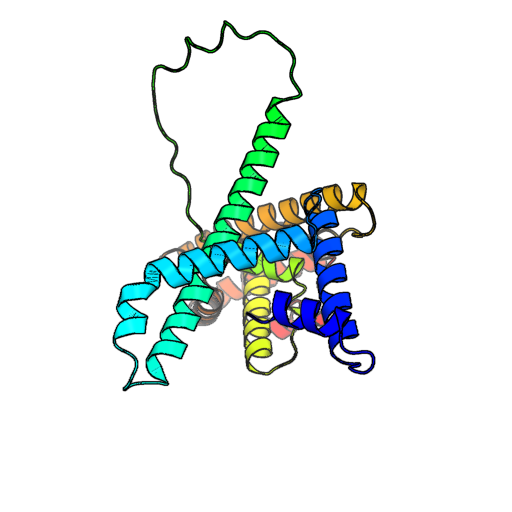.671 1.00 36.62 120 ARG A C 1
ATOM 914 O O . ARG A 1 120 ? -6.058 29.042 -27.604 1.00 36.62 120 ARG A O 1
ATOM 921 N N . LEU A 1 121 ? -4.471 30.132 -28.741 1.00 38.97 121 LEU A N 1
ATOM 922 C CA . LEU A 1 121 ? -3.630 30.474 -27.582 1.00 38.97 121 LEU A CA 1
ATOM 923 C C . LEU A 1 121 ? -4.080 31.719 -26.800 1.00 38.97 121 LEU A C 1
ATOM 925 O O . LEU A 1 121 ? -3.322 32.249 -25.995 1.00 38.97 121 LEU A O 1
ATOM 929 N N . SER A 1 122 ? -5.313 32.188 -26.979 1.00 41.41 122 SER A N 1
ATOM 930 C CA . SER A 1 122 ? -5.830 33.307 -26.195 1.00 41.41 122 SER A CA 1
ATOM 931 C C . SER A 1 122 ? -7.134 32.902 -25.528 1.00 41.41 122 SER A C 1
ATOM 933 O O . SER A 1 122 ? -8.205 32.994 -26.120 1.00 41.41 122 SER A O 1
ATOM 935 N N . THR A 1 123 ? -7.028 32.354 -24.318 1.00 35.62 123 THR A N 1
ATOM 936 C CA . THR A 1 123 ? -7.625 32.862 -23.066 1.00 35.62 123 THR A CA 1
ATOM 937 C C . THR A 1 123 ? -7.847 31.692 -22.094 1.00 35.62 123 THR A C 1
ATOM 939 O O . THR A 1 123 ? -8.460 30.693 -22.452 1.00 35.62 123 THR A O 1
ATOM 942 N N . ALA A 1 124 ? -7.423 31.903 -20.845 1.00 32.50 124 ALA A N 1
ATOM 943 C CA . ALA A 1 124 ? -7.857 31.237 -19.611 1.00 32.50 124 ALA A CA 1
ATOM 944 C C . ALA A 1 124 ? -7.093 29.992 -19.093 1.00 32.50 124 ALA A C 1
ATOM 946 O O . ALA A 1 124 ? -7.256 28.870 -19.556 1.00 32.50 124 ALA A O 1
ATOM 947 N N . ALA A 1 125 ? -6.401 30.271 -17.979 1.00 33.25 125 ALA A N 1
ATOM 948 C CA . ALA A 1 125 ? -6.226 29.468 -16.765 1.00 33.25 125 ALA A CA 1
ATOM 949 C C . ALA A 1 125 ? -5.225 28.294 -16.768 1.00 33.25 125 ALA A C 1
ATOM 951 O O . ALA A 1 125 ? -5.523 27.154 -17.109 1.00 33.25 125 ALA A O 1
ATOM 952 N N . GLU A 1 126 ? -4.047 28.612 -16.232 1.00 36.56 126 GLU A N 1
ATOM 953 C CA . GLU A 1 126 ? -3.081 27.726 -15.577 1.00 36.56 126 GLU A CA 1
ATOM 954 C C . GLU A 1 126 ? -3.751 26.714 -14.616 1.00 36.56 126 GLU A C 1
ATOM 956 O O . GLU A 1 126 ? -4.442 27.129 -13.680 1.00 36.56 126 GLU A O 1
ATOM 961 N N . PRO A 1 127 ? -3.522 25.394 -14.765 1.00 33.38 127 PRO A N 1
ATOM 962 C CA . PRO A 1 127 ? -3.771 24.431 -13.703 1.00 33.38 127 PRO A CA 1
ATOM 963 C C . PRO A 1 127 ? -2.468 24.137 -12.952 1.00 33.38 127 PRO A C 1
ATOM 965 O O . PRO A 1 127 ? -1.512 23.582 -13.494 1.00 33.38 127 PRO A O 1
ATOM 968 N N . LEU A 1 128 ? -2.479 24.508 -11.672 1.00 38.81 128 LEU A N 1
ATOM 969 C CA . LEU A 1 128 ? -1.505 24.184 -10.631 1.00 38.81 128 LEU A CA 1
ATOM 970 C C . LEU A 1 128 ? -0.939 22.751 -10.732 1.00 38.81 128 LEU A C 1
ATOM 972 O O . LEU A 1 128 ? -1.664 21.762 -10.625 1.00 38.81 128 LEU A O 1
ATOM 976 N N . ILE A 1 129 ? 0.387 22.658 -10.788 1.00 33.56 129 ILE A N 1
ATOM 977 C CA . ILE A 1 129 ? 1.171 21.440 -10.546 1.00 33.56 129 ILE A CA 1
ATOM 978 C C . ILE A 1 129 ? 1.072 21.051 -9.054 1.00 33.56 129 ILE A C 1
ATOM 980 O O . ILE A 1 129 ? 1.355 21.899 -8.200 1.00 33.56 129 ILE A O 1
ATOM 984 N N . PRO A 1 130 ? 0.776 19.789 -8.679 1.00 30.64 130 PRO A N 1
ATOM 985 C CA . PRO A 1 130 ? 1.014 19.320 -7.316 1.00 30.64 130 PRO A CA 1
ATOM 986 C C . PRO A 1 130 ? 2.494 18.902 -7.106 1.00 30.64 130 PRO A C 1
ATOM 988 O O . PRO A 1 130 ? 3.061 18.245 -7.976 1.00 30.64 130 PRO A O 1
ATOM 991 N N . PRO A 1 131 ? 3.134 19.222 -5.959 1.00 31.78 131 PRO A N 1
ATOM 992 C CA . PRO A 1 131 ? 4.590 19.137 -5.736 1.00 31.78 131 PRO A CA 1
ATOM 993 C C . PRO A 1 131 ? 5.084 17.737 -5.265 1.00 31.78 131 PRO A C 1
ATOM 995 O O . PRO A 1 131 ? 4.265 16.832 -5.091 1.00 31.78 131 PRO A O 1
ATOM 998 N N . PRO A 1 132 ? 6.399 17.545 -4.980 1.00 32.94 132 PRO A N 1
ATOM 999 C CA . PRO A 1 132 ? 7.087 16.255 -4.764 1.00 32.94 132 PRO A CA 1
ATOM 1000 C C . PRO A 1 132 ? 6.752 15.577 -3.418 1.00 32.94 132 PRO A C 1
ATOM 1002 O O . PRO A 1 132 ? 7.596 15.388 -2.543 1.00 32.94 132 PRO A O 1
ATOM 1005 N N . ALA A 1 133 ? 5.487 15.211 -3.226 1.00 33.53 133 ALA A N 1
ATOM 1006 C CA . ALA A 1 133 ? 4.959 14.648 -1.985 1.00 33.53 133 ALA A CA 1
ATOM 1007 C C . ALA A 1 133 ? 4.773 13.120 -2.019 1.00 33.53 133 ALA A C 1
ATOM 1009 O O . ALA A 1 133 ? 4.414 12.532 -0.997 1.00 33.53 133 ALA A O 1
ATOM 1010 N N . THR A 1 134 ? 5.033 12.459 -3.148 1.00 40.00 134 THR A N 1
ATOM 1011 C CA . THR A 1 134 ? 4.575 11.087 -3.426 1.00 40.00 134 THR A CA 1
ATOM 1012 C C . THR A 1 134 ? 5.185 10.022 -2.507 1.00 40.00 134 THR A C 1
ATOM 1014 O O . THR A 1 134 ? 4.524 9.040 -2.212 1.00 40.00 134 THR A O 1
ATOM 1017 N N . ALA A 1 135 ? 6.395 10.222 -1.966 1.00 40.34 135 ALA A N 1
ATOM 1018 C CA . ALA A 1 135 ? 7.031 9.279 -1.028 1.00 40.34 135 ALA A CA 1
ATOM 1019 C C . ALA A 1 135 ? 6.642 9.489 0.453 1.00 40.34 135 ALA A C 1
ATOM 1021 O O . ALA A 1 135 ? 7.012 8.690 1.312 1.00 40.34 135 ALA A O 1
ATOM 1022 N N . THR A 1 136 ? 5.914 10.564 0.774 1.00 56.22 136 THR A N 1
ATOM 1023 C CA . THR A 1 136 ? 5.526 10.903 2.160 1.00 56.22 136 THR A CA 1
ATOM 1024 C C . THR A 1 136 ? 4.060 10.624 2.479 1.00 56.22 136 THR A C 1
ATOM 1026 O O . THR A 1 136 ? 3.630 10.900 3.601 1.00 56.22 136 THR A O 1
ATOM 1029 N N . THR A 1 137 ? 3.306 10.108 1.505 1.00 82.19 137 THR A N 1
ATOM 1030 C CA . THR A 1 137 ? 1.881 9.778 1.612 1.00 82.19 137 THR A CA 1
ATOM 1031 C C . THR A 1 137 ? 1.662 8.294 1.889 1.00 82.19 137 THR A C 1
ATOM 1033 O O . THR A 1 137 ? 2.560 7.463 1.714 1.00 82.19 137 THR A O 1
ATOM 1036 N N . LEU A 1 138 ? 0.448 7.947 2.318 1.00 86.56 138 LEU A N 1
ATOM 1037 C CA . LEU A 1 138 ? 0.073 6.558 2.555 1.00 86.56 138 LEU A CA 1
ATOM 1038 C C . LEU A 1 138 ? 0.031 5.787 1.233 1.00 86.56 138 LEU A C 1
ATOM 1040 O O . LEU A 1 138 ? 0.525 4.662 1.175 1.00 86.56 138 LEU A O 1
ATOM 1044 N N . ALA A 1 139 ? -0.438 6.431 0.157 1.00 89.25 139 ALA A N 1
ATOM 1045 C CA . ALA A 1 139 ? -0.366 5.875 -1.190 1.00 89.25 139 ALA A CA 1
ATOM 1046 C C . ALA A 1 139 ? 1.079 5.523 -1.597 1.00 89.25 139 ALA A C 1
ATOM 1048 O O . ALA A 1 139 ? 1.350 4.425 -2.081 1.00 89.25 139 ALA A O 1
ATOM 1049 N N . GLY A 1 140 ? 2.036 6.416 -1.322 1.00 87.25 140 GLY A N 1
ATOM 1050 C CA . GLY A 1 140 ? 3.456 6.160 -1.562 1.00 87.25 140 GLY A CA 1
ATOM 1051 C C . GLY A 1 140 ? 4.018 4.999 -0.750 1.00 87.25 140 GLY A C 1
ATOM 1052 O O . GLY A 1 140 ? 4.826 4.223 -1.256 1.00 87.25 140 GLY A O 1
ATOM 1053 N N . CYS A 1 141 ? 3.584 4.854 0.505 1.00 87.75 141 CYS A N 1
ATOM 1054 C CA . CYS A 1 141 ? 3.957 3.713 1.340 1.00 87.75 141 CYS A CA 1
ATOM 1055 C C . CYS A 1 141 ? 3.460 2.392 0.739 1.00 87.75 141 CYS A C 1
ATOM 1057 O O . CYS A 1 141 ? 4.213 1.420 0.727 1.00 87.75 141 CYS A O 1
ATOM 1059 N N . LEU A 1 142 ? 2.223 2.364 0.232 1.00 90.19 142 LEU A N 1
ATOM 1060 C CA . LEU A 1 142 ? 1.644 1.181 -0.400 1.00 90.19 142 LEU A CA 1
ATOM 1061 C C . LEU A 1 142 ? 2.376 0.836 -1.703 1.00 90.19 142 LEU A C 1
ATOM 1063 O O . LEU A 1 142 ? 2.779 -0.306 -1.883 1.00 90.19 142 LEU A O 1
ATOM 1067 N N . LEU A 1 143 ? 2.621 1.818 -2.575 1.00 89.38 143 LEU A N 1
ATOM 1068 C CA . LEU A 1 143 ? 3.360 1.587 -3.819 1.00 89.38 143 LEU A CA 1
ATOM 1069 C C . LEU A 1 143 ? 4.764 1.039 -3.533 1.00 89.38 143 LEU A C 1
ATOM 1071 O O . LEU A 1 143 ? 5.144 0.005 -4.071 1.00 89.38 143 LEU A O 1
ATOM 1075 N N . ASN A 1 144 ? 5.501 1.686 -2.625 1.00 86.50 144 ASN A N 1
ATOM 1076 C CA . ASN A 1 144 ? 6.849 1.262 -2.256 1.00 86.50 144 ASN A CA 1
ATOM 1077 C C . ASN A 1 144 ? 6.887 -0.130 -1.622 1.00 86.50 144 ASN A C 1
ATOM 1079 O O . ASN A 1 144 ? 7.886 -0.827 -1.794 1.00 86.50 144 ASN A O 1
ATOM 1083 N N . TRP A 1 145 ? 5.842 -0.526 -0.885 1.00 88.50 145 TRP A N 1
ATOM 1084 C CA . TRP A 1 145 ? 5.727 -1.878 -0.345 1.00 88.50 145 TRP A CA 1
ATOM 1085 C C . TRP A 1 145 ? 5.856 -2.897 -1.476 1.00 88.50 145 TRP A C 1
ATOM 1087 O O . TRP A 1 145 ? 6.765 -3.722 -1.408 1.00 88.50 145 TRP A O 1
ATOM 1097 N N . TYR A 1 146 ? 5.046 -2.757 -2.534 1.00 88.25 146 TYR A N 1
ATOM 1098 C CA . TYR A 1 146 ? 5.010 -3.683 -3.669 1.00 88.25 146 TYR A CA 1
ATOM 1099 C C . TYR A 1 146 ? 6.183 -3.539 -4.637 1.00 88.25 146 TYR A C 1
ATOM 1101 O O . TYR A 1 146 ? 6.778 -4.541 -5.008 1.00 88.25 146 TYR A O 1
ATOM 1109 N N . THR A 1 147 ? 6.553 -2.321 -5.043 1.00 85.00 147 THR A N 1
ATOM 1110 C CA . THR A 1 147 ? 7.553 -2.140 -6.112 1.00 85.00 147 THR A CA 1
ATOM 1111 C C . THR A 1 147 ? 8.988 -2.396 -5.664 1.00 85.00 147 THR A C 1
ATOM 1113 O O . THR A 1 147 ? 9.836 -2.688 -6.504 1.00 85.00 147 THR A O 1
ATOM 1116 N N . ASN A 1 148 ? 9.273 -2.233 -4.366 1.00 83.31 148 ASN A N 1
ATOM 1117 C CA . ASN A 1 148 ? 10.615 -2.402 -3.796 1.00 83.31 148 ASN A CA 1
ATOM 1118 C C . ASN A 1 148 ? 10.728 -3.647 -2.904 1.00 83.31 148 ASN A C 1
ATOM 1120 O O . ASN A 1 148 ? 11.741 -3.814 -2.215 1.00 83.31 148 ASN A O 1
ATOM 1124 N N . HIS A 1 149 ? 9.672 -4.467 -2.854 1.00 79.38 149 HIS A N 1
ATOM 1125 C CA . HIS A 1 149 ? 9.599 -5.703 -2.073 1.00 79.38 149 HIS A CA 1
ATOM 1126 C C . HIS A 1 149 ? 10.124 -5.513 -0.650 1.00 79.38 149 HIS A C 1
ATOM 1128 O O . HIS A 1 149 ? 10.977 -6.268 -0.177 1.00 79.38 149 HIS A O 1
ATOM 1134 N N . ILE A 1 150 ? 9.648 -4.472 0.046 1.00 80.69 150 ILE A N 1
ATOM 1135 C CA . ILE A 1 150 ? 10.184 -4.060 1.362 1.00 80.69 150 ILE A CA 1
ATOM 1136 C C . ILE A 1 150 ? 10.092 -5.202 2.393 1.00 80.69 150 ILE A C 1
ATOM 1138 O O . ILE A 1 150 ? 10.827 -5.228 3.383 1.00 80.69 150 ILE A O 1
ATOM 1142 N N . TRP A 1 151 ? 9.220 -6.186 2.161 1.00 81.00 151 TRP A N 1
ATOM 1143 C CA . TRP A 1 151 ? 9.154 -7.402 2.965 1.00 81.00 151 TRP A CA 1
ATOM 1144 C C . TRP A 1 151 ? 10.415 -8.288 2.861 1.00 81.00 151 TRP A C 1
ATOM 1146 O O . TRP A 1 151 ? 10.798 -8.879 3.875 1.00 81.00 151 TRP A O 1
ATOM 1156 N N . GLN A 1 152 ? 11.093 -8.323 1.705 1.00 76.06 152 GLN A N 1
ATOM 1157 C CA . GLN A 1 152 ? 12.301 -9.120 1.421 1.00 76.06 152 GLN A CA 1
ATOM 1158 C C . GLN A 1 152 ? 13.621 -8.349 1.602 1.00 76.06 152 GLN A C 1
ATOM 1160 O O . GLN A 1 152 ? 14.610 -8.919 2.062 1.00 76.06 152 GLN A O 1
ATOM 1165 N N . THR A 1 153 ? 13.671 -7.066 1.238 1.00 59.81 153 THR A N 1
ATOM 1166 C CA . THR A 1 153 ? 14.931 -6.389 0.858 1.00 59.81 153 THR A CA 1
ATOM 1167 C C . THR A 1 153 ? 15.761 -5.783 1.996 1.00 59.81 153 THR A C 1
ATOM 1169 O O . THR A 1 153 ? 16.743 -5.091 1.733 1.00 59.81 153 THR A O 1
ATOM 1172 N N . VAL A 1 154 ? 15.452 -6.044 3.272 1.00 57.00 154 VAL A N 1
ATOM 1173 C CA . VAL A 1 154 ? 16.062 -5.287 4.383 1.00 57.00 154 VAL A CA 1
ATOM 1174 C C . VAL A 1 154 ? 16.856 -6.142 5.371 1.00 57.00 154 VAL A C 1
ATOM 1176 O O . VAL A 1 154 ? 16.301 -6.853 6.208 1.00 57.00 154 VAL A O 1
ATOM 1179 N N . LYS A 1 155 ? 18.188 -6.002 5.306 1.00 54.81 155 LYS A N 1
ATOM 1180 C CA . LYS A 1 155 ? 19.152 -6.474 6.311 1.00 54.81 155 LYS A CA 1
ATOM 1181 C C . LYS A 1 155 ? 19.549 -5.288 7.206 1.00 54.81 155 LYS A C 1
ATOM 1183 O O . LYS A 1 155 ? 20.058 -4.293 6.706 1.00 54.81 155 LYS A O 1
ATOM 1188 N N . GLY A 1 156 ? 19.304 -5.379 8.518 1.00 63.59 156 GLY A N 1
ATOM 1189 C CA . GLY A 1 156 ? 19.693 -4.359 9.512 1.00 63.59 156 GLY A CA 1
ATOM 1190 C C . GLY A 1 156 ? 18.555 -3.875 10.428 1.00 63.59 156 GLY A C 1
ATOM 1191 O O . GLY A 1 156 ? 17.390 -3.848 10.042 1.00 63.59 156 GLY A O 1
ATOM 1192 N N . LYS A 1 157 ? 18.888 -3.473 11.666 1.00 68.00 157 LYS A N 1
ATOM 1193 C CA . LYS A 1 157 ? 17.918 -3.166 12.746 1.00 68.00 157 LYS A CA 1
ATOM 1194 C C . LYS A 1 157 ? 17.020 -1.949 12.466 1.00 68.00 157 LYS A C 1
ATOM 1196 O O . LYS A 1 157 ? 15.815 -1.997 12.707 1.00 68.00 157 LYS A O 1
ATOM 1201 N N . LYS A 1 158 ? 17.586 -0.848 11.964 1.00 66.00 158 LYS A N 1
ATOM 1202 C CA . LYS A 1 158 ? 16.836 0.387 11.639 1.00 66.00 158 LYS A CA 1
ATOM 1203 C C . LYS A 1 158 ? 15.865 0.155 10.473 1.00 66.00 158 LYS A C 1
ATOM 1205 O O . LYS A 1 158 ? 14.725 0.612 10.478 1.00 66.00 158 LYS A O 1
ATOM 1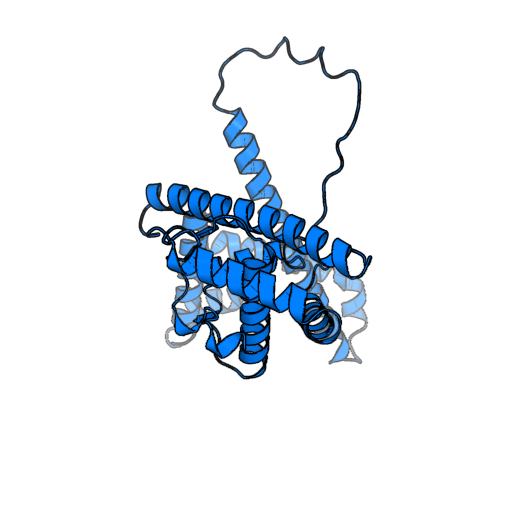210 N N . GLU A 1 159 ? 16.299 -0.656 9.536 1.00 71.31 159 GLU A N 1
ATOM 1211 C CA . GLU A 1 159 ? 15.618 -1.038 8.313 1.00 71.31 159 GLU A CA 1
ATOM 1212 C C . GLU A 1 159 ? 14.490 -2.044 8.586 1.00 71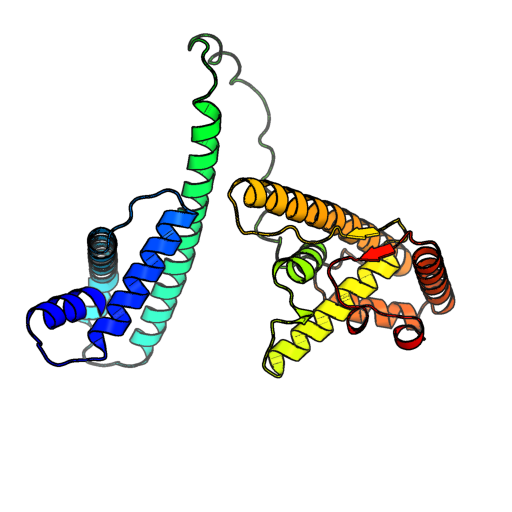.31 159 GLU A C 1
ATOM 1214 O O . GLU A 1 159 ? 13.389 -1.915 8.051 1.00 71.31 159 GLU A O 1
ATOM 1219 N N . GLN A 1 160 ? 14.696 -2.947 9.548 1.00 75.56 160 GLN A N 1
ATOM 1220 C CA . GLN A 1 160 ? 13.653 -3.811 10.096 1.00 75.56 160 GLN A CA 1
ATOM 1221 C C . GLN A 1 160 ? 12.519 -3.015 10.762 1.00 75.56 160 GLN A C 1
ATOM 1223 O O . GLN A 1 160 ? 11.352 -3.383 10.613 1.00 75.56 160 GLN A O 1
ATOM 1228 N N . SER A 1 161 ? 12.838 -1.919 11.461 1.00 77.31 161 SER A N 1
ATOM 1229 C CA . SER A 1 161 ? 11.830 -1.032 12.063 1.00 77.31 161 SER A CA 1
ATOM 1230 C C . SER A 1 161 ? 10.974 -0.347 10.993 1.00 77.31 161 SER A C 1
ATOM 1232 O O . SER A 1 161 ? 9.746 -0.399 11.062 1.00 77.31 161 SER A O 1
ATOM 1234 N N . LYS A 1 162 ? 11.609 0.199 9.944 1.00 76.75 162 LYS A N 1
ATOM 1235 C CA . LYS A 1 162 ? 10.900 0.788 8.794 1.00 76.75 162 LYS A CA 1
ATOM 1236 C C . LYS A 1 162 ? 9.987 -0.229 8.107 1.00 76.75 162 LYS A C 1
ATOM 1238 O O . LYS A 1 162 ? 8.850 0.095 7.784 1.00 76.75 162 LYS A O 1
ATOM 1243 N N . ARG A 1 163 ? 10.446 -1.474 7.944 1.00 82.75 163 ARG A N 1
ATOM 1244 C CA . ARG A 1 163 ? 9.626 -2.568 7.403 1.00 82.75 163 ARG A CA 1
ATOM 1245 C C . ARG A 1 163 ? 8.416 -2.869 8.279 1.00 82.75 163 ARG A C 1
ATOM 1247 O O . ARG A 1 163 ? 7.319 -3.015 7.756 1.00 82.75 163 ARG A O 1
ATOM 1254 N N . ALA A 1 164 ? 8.598 -2.983 9.594 1.00 85.94 164 ALA A N 1
ATOM 1255 C CA . ALA A 1 164 ? 7.490 -3.241 10.511 1.00 85.94 164 ALA A CA 1
ATOM 1256 C C . ALA A 1 164 ? 6.461 -2.098 10.487 1.00 85.94 164 ALA A C 1
ATOM 1258 O O . ALA A 1 164 ? 5.257 -2.338 10.571 1.00 85.94 164 ALA A O 1
ATOM 1259 N N . GLU A 1 165 ? 6.930 -0.860 10.337 1.00 86.81 165 GLU A N 1
ATOM 1260 C CA . GLU A 1 165 ? 6.076 0.314 10.184 1.00 86.81 165 GLU A CA 1
ATOM 1261 C C . GLU A 1 165 ? 5.300 0.300 8.861 1.00 86.81 165 GLU A C 1
ATOM 1263 O O . GLU A 1 165 ? 4.086 0.498 8.880 1.00 86.81 165 GLU A O 1
ATOM 1268 N N . ALA A 1 166 ? 5.966 -0.002 7.743 1.00 88.62 166 ALA A N 1
ATOM 1269 C CA . ALA A 1 166 ? 5.327 -0.150 6.438 1.00 88.62 166 ALA A CA 1
ATOM 1270 C C . ALA A 1 166 ? 4.307 -1.302 6.434 1.00 88.62 166 ALA A C 1
ATOM 1272 O O . ALA A 1 166 ? 3.165 -1.087 6.037 1.00 88.62 166 ALA A O 1
ATOM 1273 N N . LYS A 1 167 ? 4.666 -2.478 6.980 1.00 90.19 167 LYS A N 1
ATOM 1274 C CA . LYS A 1 167 ? 3.749 -3.621 7.158 1.00 90.19 167 LYS A CA 1
ATOM 1275 C C . LYS A 1 167 ? 2.496 -3.186 7.916 1.00 90.19 167 LYS A C 1
ATOM 1277 O O . LYS A 1 167 ? 1.385 -3.463 7.475 1.00 90.19 167 LYS A O 1
ATOM 1282 N N . ALA A 1 168 ? 2.663 -2.491 9.042 1.00 92.06 168 ALA A N 1
ATOM 1283 C CA . ALA A 1 168 ? 1.528 -2.019 9.826 1.00 92.06 168 ALA A CA 1
ATOM 1284 C C . ALA A 1 168 ? 0.666 -1.020 9.043 1.00 92.06 168 ALA A C 1
ATOM 1286 O O . ALA A 1 168 ? -0.554 -1.130 9.069 1.00 92.06 168 ALA A O 1
ATOM 1287 N N . ALA A 1 169 ? 1.275 -0.064 8.338 1.00 92.88 169 ALA A N 1
ATOM 1288 C CA . ALA A 1 169 ? 0.533 0.920 7.559 1.00 92.88 169 ALA A CA 1
ATOM 1289 C C . ALA A 1 169 ? -0.293 0.267 6.444 1.00 92.88 169 ALA A C 1
ATOM 1291 O O . ALA A 1 169 ? -1.488 0.530 6.365 1.00 92.88 169 ALA A O 1
ATOM 1292 N N . VAL A 1 170 ? 0.309 -0.624 5.652 1.00 93.19 170 VAL A N 1
ATOM 1293 C CA . VAL A 1 170 ? -0.375 -1.333 4.558 1.00 93.19 170 VAL A CA 1
ATOM 1294 C C . VAL A 1 170 ? -1.565 -2.135 5.078 1.00 93.19 170 VAL A C 1
ATOM 1296 O O . VAL A 1 170 ? -2.674 -1.983 4.570 1.00 93.19 170 VAL A O 1
ATOM 1299 N N . ASN A 1 171 ? -1.378 -2.914 6.145 1.00 94.81 171 ASN A N 1
ATOM 1300 C CA . ASN A 1 171 ? -2.467 -3.708 6.711 1.00 94.81 171 ASN A CA 1
ATOM 1301 C C . ASN A 1 171 ? -3.581 -2.835 7.314 1.00 94.81 171 ASN A C 1
ATOM 1303 O O . ASN A 1 171 ? -4.759 -3.115 7.105 1.00 94.81 171 ASN A O 1
ATOM 1307 N N . ILE A 1 172 ? -3.240 -1.733 7.996 1.00 95.00 172 ILE A N 1
ATOM 1308 C CA . ILE A 1 172 ? -4.243 -0.771 8.485 1.00 95.00 172 ILE A CA 1
ATOM 1309 C C . ILE A 1 172 ? -5.023 -0.160 7.315 1.00 95.00 172 ILE A C 1
ATOM 1311 O O . ILE A 1 172 ? -6.243 -0.026 7.401 1.00 95.00 172 ILE A O 1
ATOM 1315 N N . MET A 1 173 ? -4.345 0.201 6.220 1.00 96.12 173 MET A N 1
ATOM 1316 C CA . MET A 1 173 ? -5.011 0.742 5.035 1.00 96.12 173 MET A CA 1
ATOM 1317 C C . MET A 1 173 ? -5.973 -0.277 4.418 1.00 96.12 173 MET A C 1
ATOM 1319 O O . MET A 1 173 ? -7.099 0.090 4.097 1.00 96.12 173 MET A O 1
ATOM 1323 N N . MET A 1 174 ? -5.571 -1.548 4.304 1.00 95.38 174 MET A N 1
ATOM 1324 C CA . MET A 1 174 ? -6.436 -2.626 3.806 1.00 95.38 174 MET A CA 1
ATOM 1325 C C . MET A 1 174 ? -7.696 -2.796 4.660 1.00 95.38 174 MET A C 1
ATOM 1327 O O . MET A 1 174 ? -8.798 -2.839 4.117 1.00 95.38 174 MET A O 1
ATOM 1331 N N . ILE A 1 175 ? -7.551 -2.816 5.990 1.00 95.00 175 ILE A N 1
ATOM 1332 C CA . ILE A 1 175 ? -8.692 -2.914 6.911 1.00 95.00 175 ILE A CA 1
ATOM 1333 C C . ILE A 1 175 ? -9.612 -1.703 6.754 1.00 95.00 175 ILE A C 1
ATOM 1335 O O . ILE A 1 175 ? -10.825 -1.846 6.685 1.00 95.00 175 ILE A O 1
ATOM 1339 N N . LEU A 1 176 ? -9.075 -0.487 6.706 1.00 95.12 176 LEU A N 1
ATOM 1340 C CA . LEU A 1 176 ? -9.898 0.725 6.684 1.00 95.12 176 LEU A CA 1
ATOM 1341 C C . LEU A 1 176 ? -10.550 1.004 5.318 1.00 95.12 176 LEU A C 1
ATOM 1343 O O . LEU A 1 176 ? -11.539 1.740 5.266 1.00 95.12 176 LEU A O 1
ATOM 1347 N N . TYR A 1 177 ? -10.043 0.411 4.234 1.00 95.88 177 TYR A N 1
ATOM 1348 C CA . TYR A 1 177 ? -10.550 0.639 2.880 1.00 95.88 177 TYR A CA 1
ATOM 1349 C C . TYR A 1 177 ? -11.982 0.124 2.671 1.00 95.88 177 TYR A C 1
ATOM 1351 O O . TYR A 1 177 ? -12.791 0.822 2.060 1.00 95.88 177 TYR A O 1
ATOM 1359 N N . GLN A 1 178 ? -12.322 -1.046 3.232 1.00 95.00 178 GLN A N 1
ATOM 1360 C CA . GLN A 1 178 ? -13.681 -1.627 3.227 1.00 95.00 178 GLN A CA 1
ATOM 1361 C C . GLN A 1 178 ? -14.322 -1.758 1.827 1.00 95.00 178 GLN A C 1
ATOM 1363 O O . GLN A 1 178 ? -15.542 -1.701 1.674 1.00 95.00 178 GLN A O 1
ATOM 1368 N N . LYS A 1 179 ? -13.495 -1.926 0.792 1.00 94.38 179 LYS A N 1
ATOM 1369 C CA . LYS A 1 179 ? -13.879 -2.191 -0.603 1.00 94.38 179 LYS A CA 1
ATOM 1370 C C . LYS A 1 179 ? -13.015 -3.334 -1.154 1.00 94.38 179 LYS A C 1
ATOM 1372 O O . LYS A 1 179 ? -11.972 -3.605 -0.557 1.00 94.38 179 LYS A O 1
ATOM 1377 N N . PRO A 1 180 ? -13.438 -4.027 -2.230 1.00 94.69 180 PRO A N 1
ATOM 1378 C CA . PRO A 1 180 ? -12.636 -5.090 -2.824 1.00 94.69 180 PRO A CA 1
ATOM 1379 C C . PRO A 1 180 ? -11.222 -4.611 -3.166 1.00 94.69 180 PRO A C 1
ATOM 1381 O O . PRO A 1 180 ? -11.040 -3.497 -3.659 1.00 94.69 180 PRO A O 1
ATOM 1384 N N . ILE A 1 181 ? -10.234 -5.457 -2.888 1.00 93.81 181 ILE A N 1
ATOM 1385 C CA . ILE A 1 181 ? -8.817 -5.207 -3.148 1.00 93.81 181 ILE A CA 1
ATOM 1386 C C . ILE A 1 181 ? -8.334 -6.303 -4.084 1.00 93.81 181 ILE A C 1
ATOM 1388 O O . ILE A 1 181 ? -8.433 -7.484 -3.758 1.00 93.81 181 ILE A O 1
ATOM 1392 N N . ALA A 1 182 ? -7.786 -5.900 -5.223 1.00 93.31 182 ALA A N 1
ATOM 1393 C CA . ALA A 1 182 ? -7.106 -6.789 -6.147 1.00 93.31 182 ALA A CA 1
ATOM 1394 C C . ALA A 1 182 ? -5.707 -6.231 -6.398 1.00 93.31 182 ALA A C 1
ATOM 1396 O O . ALA A 1 182 ? -5.551 -5.203 -7.056 1.00 93.31 182 ALA A O 1
ATOM 1397 N N . ILE A 1 183 ? -4.697 -6.895 -5.841 1.00 91.88 183 ILE A N 1
ATOM 1398 C CA . ILE A 1 183 ? -3.296 -6.630 -6.157 1.00 91.88 183 ILE A CA 1
ATOM 1399 C C . ILE A 1 183 ? -2.845 -7.750 -7.099 1.00 91.88 183 ILE A C 1
ATOM 1401 O O . ILE A 1 183 ? -2.680 -8.890 -6.651 1.00 91.88 183 ILE A O 1
ATOM 1405 N N . PRO A 1 184 ? -2.716 -7.454 -8.405 1.00 87.19 184 PRO A N 1
ATOM 1406 C CA . PRO A 1 184 ? -2.339 -8.449 -9.399 1.00 87.19 184 PRO A CA 1
ATOM 1407 C C . PRO A 1 184 ? -0.911 -8.946 -9.168 1.00 87.19 184 PRO A C 1
ATOM 1409 O O . PRO A 1 184 ? -0.076 -8.218 -8.628 1.00 87.19 184 PRO A O 1
ATOM 1412 N N . GLN A 1 185 ? -0.637 -10.173 -9.621 1.00 86.44 185 GLN A N 1
ATOM 1413 C CA . GLN A 1 185 ? 0.707 -10.752 -9.621 1.00 86.44 185 GLN A CA 1
ATOM 1414 C C . GLN A 1 185 ? 1.669 -9.807 -10.345 1.00 86.44 185 GLN A C 1
ATOM 1416 O O . GLN A 1 185 ? 1.323 -9.239 -11.384 1.00 86.44 185 GLN A O 1
ATOM 1421 N N . GLU A 1 186 ? 2.871 -9.645 -9.803 1.00 85.06 186 GLU A N 1
ATOM 1422 C CA . GLU A 1 186 ? 3.914 -8.898 -10.493 1.00 85.06 186 GLU A CA 1
ATOM 1423 C C . GLU A 1 186 ? 4.294 -9.607 -11.807 1.00 85.06 186 GLU A C 1
ATOM 1425 O O . GLU A 1 186 ? 4.609 -10.802 -11.780 1.00 85.06 186 GLU A O 1
ATOM 1430 N N . PRO A 1 187 ? 4.253 -8.904 -12.954 1.00 82.31 187 PRO A N 1
ATOM 1431 C CA . PRO A 1 187 ? 4.673 -9.468 -14.228 1.00 82.31 187 PRO A CA 1
ATOM 1432 C C . PRO A 1 187 ? 6.192 -9.691 -14.264 1.00 82.31 187 PRO A C 1
ATOM 1434 O O . PRO A 1 187 ? 6.955 -9.020 -13.562 1.00 82.31 187 PRO A O 1
ATOM 1437 N N . SER A 1 188 ? 6.631 -10.627 -15.114 1.00 74.88 188 SER A N 1
ATOM 1438 C CA . SER A 1 188 ? 8.053 -10.801 -15.444 1.00 74.88 188 SER A CA 1
ATOM 1439 C C . SER A 1 188 ? 8.644 -9.490 -15.974 1.00 74.88 188 SER A C 1
ATOM 1441 O O . SER A 1 188 ? 7.905 -8.606 -16.395 1.00 74.88 188 SER A O 1
ATOM 1443 N N . ARG A 1 189 ? 9.970 -9.337 -15.928 1.00 68.25 189 ARG A N 1
ATOM 1444 C CA . ARG A 1 189 ? 10.681 -8.129 -16.392 1.00 68.25 189 ARG A CA 1
ATOM 1445 C C . ARG A 1 189 ? 11.728 -8.446 -17.465 1.00 68.25 189 ARG A C 1
ATOM 1447 O O . ARG A 1 189 ? 12.734 -7.744 -17.550 1.00 68.25 189 ARG A O 1
ATOM 1454 N N . CYS A 1 190 ? 11.561 -9.545 -18.193 1.00 52.69 190 CYS A N 1
ATOM 1455 C CA . CYS A 1 190 ? 12.608 -10.072 -19.063 1.00 52.69 190 CYS A CA 1
ATOM 1456 C C . CYS A 1 190 ? 12.652 -9.366 -20.426 1.00 52.69 190 CYS A C 1
ATOM 1458 O O . CYS A 1 190 ? 13.750 -9.197 -20.949 1.00 52.69 190 CYS A O 1
ATOM 1460 N N . ASP A 1 191 ? 11.514 -8.873 -20.932 1.00 55.16 191 ASP A N 1
ATOM 1461 C CA . ASP A 1 191 ? 11.405 -8.305 -22.284 1.00 55.16 191 ASP A CA 1
ATOM 1462 C C . ASP A 1 191 ? 10.859 -6.858 -22.350 1.00 55.16 191 ASP A C 1
ATOM 1464 O O . ASP A 1 191 ? 10.374 -6.273 -21.383 1.00 55.16 191 ASP A O 1
ATOM 1468 N N . VAL A 1 192 ? 10.912 -6.237 -23.535 1.00 57.31 192 VAL A N 1
ATOM 1469 C CA . VAL A 1 192 ? 10.383 -4.872 -23.759 1.00 57.31 192 VAL A CA 1
ATOM 1470 C C . VAL A 1 192 ? 8.851 -4.832 -23.651 1.00 57.31 192 VAL A C 1
ATOM 1472 O O . VAL A 1 192 ? 8.294 -3.872 -23.118 1.00 57.31 192 VAL A O 1
ATOM 1475 N N . ALA A 1 193 ? 8.162 -5.892 -24.094 1.00 59.38 193 ALA A N 1
ATOM 1476 C CA . ALA A 1 193 ? 6.720 -6.055 -23.884 1.00 59.38 193 ALA A CA 1
ATOM 1477 C C . ALA A 1 193 ? 6.382 -6.157 -22.384 1.00 59.38 193 ALA A C 1
ATOM 1479 O O . ALA A 1 193 ? 5.420 -5.542 -21.919 1.00 59.38 193 ALA A O 1
ATOM 1480 N N . ASP A 1 194 ? 7.244 -6.825 -21.615 1.00 66.06 194 ASP A N 1
ATOM 1481 C CA . ASP A 1 194 ? 7.124 -6.936 -20.163 1.00 66.06 194 ASP A CA 1
ATOM 1482 C C . ASP A 1 194 ? 7.277 -5.578 -19.454 1.00 66.06 194 ASP A C 1
ATOM 1484 O O . ASP A 1 194 ? 6.663 -5.353 -18.411 1.00 66.06 194 ASP A O 1
ATOM 1488 N N . ALA A 1 195 ? 8.041 -4.632 -20.017 1.00 73.19 195 ALA A N 1
ATOM 1489 C CA . ALA A 1 195 ? 8.198 -3.296 -19.438 1.00 73.19 195 ALA A CA 1
ATOM 1490 C C . ALA A 1 195 ? 6.882 -2.493 -19.444 1.00 73.19 195 ALA A C 1
ATOM 1492 O O . ALA A 1 195 ? 6.551 -1.838 -18.451 1.00 73.19 195 ALA A O 1
ATOM 1493 N N . ALA A 1 196 ? 6.100 -2.581 -20.526 1.00 79.44 196 ALA A N 1
ATOM 1494 C CA . ALA A 1 196 ? 4.779 -1.954 -20.612 1.00 79.44 196 ALA A CA 1
ATOM 1495 C C . ALA A 1 196 ? 3.770 -2.626 -19.663 1.00 79.44 196 ALA A C 1
ATOM 1497 O O . ALA A 1 196 ? 2.997 -1.943 -18.980 1.00 79.44 196 ALA A O 1
ATOM 1498 N N . THR A 1 197 ? 3.813 -3.957 -19.550 1.00 82.44 197 THR A N 1
ATOM 1499 C CA . THR A 1 197 ? 2.996 -4.713 -18.588 1.00 82.44 197 THR A CA 1
ATOM 1500 C C . THR A 1 197 ? 3.353 -4.359 -17.145 1.00 82.44 197 THR A C 1
ATOM 1502 O O . THR A 1 197 ? 2.463 -4.132 -16.326 1.00 82.44 197 THR A O 1
ATOM 1505 N N . TYR A 1 198 ? 4.642 -4.227 -16.829 1.00 83.62 198 TYR A N 1
ATOM 1506 C CA . TYR A 1 198 ? 5.112 -3.814 -15.509 1.00 83.62 198 TYR A CA 1
ATOM 1507 C C . TYR A 1 198 ? 4.697 -2.380 -15.163 1.00 83.62 198 TYR A C 1
ATOM 1509 O O . TYR A 1 198 ? 4.301 -2.106 -14.028 1.00 83.62 198 TYR A O 1
ATOM 1517 N N . GLN A 1 199 ? 4.726 -1.459 -16.130 1.00 84.62 199 GLN A N 1
ATOM 1518 C CA . GLN A 1 199 ? 4.250 -0.098 -15.898 1.00 84.62 199 GLN A CA 1
ATOM 1519 C C . GLN A 1 199 ? 2.727 -0.063 -15.683 1.00 84.62 199 GLN A C 1
ATOM 1521 O O . GLN A 1 199 ? 2.273 0.545 -14.717 1.00 84.62 199 GLN A O 1
ATOM 1526 N N . THR A 1 200 ? 1.958 -0.826 -16.465 1.00 86.94 200 THR A N 1
ATOM 1527 C CA . THR A 1 200 ? 0.503 -0.999 -16.271 1.00 86.94 200 THR A CA 1
ATOM 1528 C C . THR A 1 200 ? 0.177 -1.581 -14.889 1.00 86.94 200 THR A C 1
ATOM 1530 O O . THR A 1 200 ? -0.758 -1.144 -14.210 1.00 86.94 200 THR A O 1
ATOM 1533 N N . TRP A 1 201 ? 0.975 -2.548 -14.432 1.00 89.56 201 TRP A N 1
ATOM 1534 C CA . TRP A 1 201 ? 0.871 -3.127 -13.093 1.00 89.56 201 TRP A CA 1
ATOM 1535 C C . TRP A 1 201 ? 1.146 -2.081 -12.001 1.00 89.56 201 TRP A C 1
ATOM 1537 O O . TRP A 1 201 ? 0.347 -1.934 -11.073 1.00 89.56 201 TRP A O 1
ATOM 1547 N N . LYS A 1 202 ? 2.217 -1.287 -12.140 1.00 88.50 202 LYS A N 1
ATOM 1548 C CA . LYS A 1 202 ? 2.519 -0.177 -11.221 1.00 88.50 202 LYS A CA 1
ATOM 1549 C C . LYS A 1 202 ? 1.400 0.858 -11.170 1.00 88.50 202 LYS A C 1
ATOM 1551 O O . LYS A 1 202 ? 1.048 1.296 -10.077 1.00 88.50 202 LYS A O 1
ATOM 1556 N N . ASP A 1 203 ? 0.840 1.233 -12.315 1.00 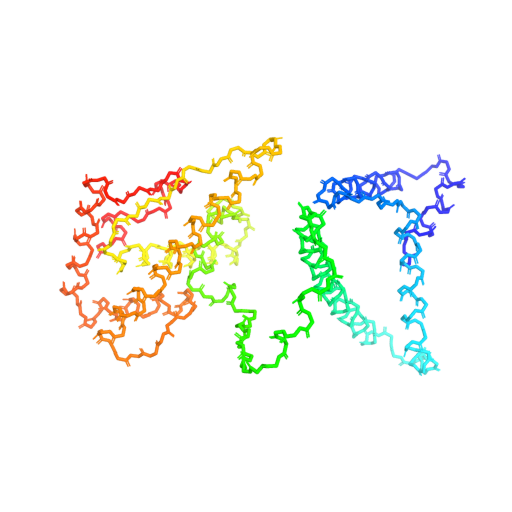87.19 203 ASP A N 1
ATOM 1557 C CA . ASP A 1 203 ? -0.233 2.228 -12.401 1.00 87.19 203 ASP A CA 1
ATOM 1558 C C . ASP A 1 203 ? -1.534 1.711 -11.769 1.00 87.19 203 ASP A C 1
ATOM 1560 O O . ASP A 1 203 ? -2.245 2.462 -11.094 1.00 87.19 203 ASP A O 1
ATOM 1564 N N . SER A 1 204 ? -1.801 0.407 -11.889 1.00 89.50 204 SER A N 1
ATOM 1565 C CA . SER A 1 204 ? -2.915 -0.261 -11.203 1.00 89.50 204 SER A CA 1
ATOM 1566 C C . SER A 1 204 ? -2.742 -0.214 -9.681 1.00 89.50 204 SER A C 1
ATOM 1568 O O . SER A 1 204 ? -3.666 0.164 -8.956 1.00 89.50 204 SER A O 1
ATOM 1570 N N . ILE A 1 205 ? -1.536 -0.518 -9.185 1.00 90.88 205 ILE A N 1
ATOM 1571 C CA . ILE A 1 205 ? -1.212 -0.411 -7.755 1.00 90.88 205 ILE A CA 1
ATOM 1572 C C . ILE A 1 205 ? -1.305 1.035 -7.282 1.00 90.88 205 ILE A C 1
ATOM 1574 O O . ILE A 1 205 ? -1.848 1.287 -6.209 1.00 90.88 205 ILE A O 1
ATOM 1578 N N . TRP A 1 206 ? -0.801 1.992 -8.060 1.00 92.88 206 TRP A N 1
ATOM 1579 C CA . TRP A 1 206 ? -0.847 3.406 -7.703 1.00 92.88 206 TRP A CA 1
ATOM 1580 C C . TRP A 1 206 ? -2.285 3.925 -7.612 1.00 92.88 206 TRP A C 1
ATOM 1582 O O . TRP A 1 206 ? -2.647 4.572 -6.629 1.00 92.88 206 TRP A O 1
ATOM 1592 N N . THR A 1 207 ? -3.127 3.580 -8.586 1.00 91.75 207 THR A N 1
ATOM 1593 C CA . THR A 1 207 ? -4.558 3.913 -8.586 1.00 91.75 207 THR A CA 1
ATOM 1594 C C . THR A 1 207 ? -5.251 3.379 -7.334 1.00 91.75 207 THR A C 1
ATOM 1596 O O . THR A 1 207 ? -5.931 4.127 -6.626 1.00 91.75 207 THR A O 1
ATOM 1599 N N . LEU A 1 208 ? -5.026 2.102 -7.008 1.00 93.19 208 LEU A N 1
ATOM 1600 C CA . LEU A 1 208 ? -5.534 1.496 -5.779 1.00 93.19 208 LEU A CA 1
ATOM 1601 C C . LEU A 1 208 ? -4.992 2.219 -4.535 1.00 93.19 208 LEU A C 1
ATOM 1603 O O . LEU A 1 208 ? -5.754 2.524 -3.621 1.00 93.19 208 LEU A O 1
ATOM 1607 N N . ALA A 1 209 ? -3.700 2.545 -4.513 1.00 92.69 209 ALA A N 1
ATOM 1608 C CA . ALA A 1 209 ? -3.043 3.218 -3.399 1.00 92.69 209 ALA A CA 1
ATOM 1609 C C . ALA A 1 209 ? -3.662 4.581 -3.086 1.00 92.69 209 ALA A C 1
ATOM 1611 O O . ALA A 1 209 ? -3.920 4.883 -1.921 1.00 92.69 209 ALA A O 1
ATOM 1612 N N . VAL A 1 210 ? -3.938 5.383 -4.116 1.00 90.88 210 VAL A N 1
ATOM 1613 C CA . VAL A 1 210 ? -4.599 6.687 -3.980 1.00 90.88 210 VAL A CA 1
ATOM 1614 C C . VAL A 1 210 ? -6.038 6.518 -3.494 1.00 90.88 210 VAL A C 1
ATOM 1616 O O . VAL A 1 210 ? -6.462 7.226 -2.580 1.00 90.88 210 VAL A O 1
ATOM 1619 N N . ALA A 1 211 ? -6.781 5.551 -4.041 1.00 92.31 211 ALA A N 1
ATOM 1620 C CA . ALA A 1 211 ? -8.144 5.270 -3.595 1.00 92.31 211 ALA A CA 1
ATOM 1621 C C . ALA A 1 211 ? -8.188 4.832 -2.120 1.00 92.31 211 ALA A C 1
ATOM 1623 O O . ALA A 1 211 ? -9.064 5.267 -1.366 1.00 92.31 211 ALA A O 1
ATOM 1624 N N . MET A 1 212 ? -7.231 4.000 -1.698 1.00 94.88 212 MET A N 1
ATOM 1625 C CA . MET A 1 212 ? -7.078 3.579 -0.309 1.00 94.88 212 MET A CA 1
ATOM 1626 C C . MET A 1 212 ? -6.705 4.752 0.595 1.00 94.88 212 MET A C 1
ATOM 1628 O O . MET A 1 212 ? -7.343 4.928 1.625 1.00 94.88 212 MET A O 1
ATOM 1632 N N . ASP A 1 213 ? -5.723 5.573 0.216 1.00 93.00 213 ASP A N 1
ATOM 1633 C CA . ASP A 1 213 ? -5.292 6.747 0.990 1.00 93.00 213 ASP A CA 1
ATOM 1634 C C . ASP A 1 213 ? -6.469 7.693 1.285 1.00 93.00 213 ASP A C 1
ATOM 1636 O O . ASP A 1 213 ? -6.725 8.033 2.446 1.00 93.00 213 ASP A O 1
ATOM 1640 N N . SER A 1 214 ? -7.251 8.033 0.256 1.00 91.81 214 SER A N 1
ATOM 1641 C CA . SER A 1 214 ? -8.437 8.885 0.389 1.00 91.81 214 SER A CA 1
ATOM 1642 C C . SER A 1 214 ? -9.489 8.271 1.318 1.00 91.81 214 SER A C 1
ATOM 1644 O O . SER A 1 214 ? -9.863 8.890 2.314 1.00 91.81 214 SER A O 1
ATOM 1646 N N . ALA A 1 215 ? -9.907 7.026 1.068 1.00 93.88 215 ALA A N 1
ATOM 1647 C CA . ALA A 1 215 ? -10.949 6.364 1.859 1.00 93.88 215 ALA A CA 1
ATOM 1648 C C . ALA A 1 215 ? -10.535 6.135 3.324 1.00 93.88 215 ALA A C 1
ATOM 1650 O O . ALA A 1 215 ? -11.337 6.303 4.246 1.00 93.88 215 ALA A O 1
ATOM 1651 N N . VAL A 1 216 ? -9.269 5.779 3.558 1.00 93.00 216 VAL A N 1
ATOM 1652 C CA . VAL A 1 216 ? -8.691 5.636 4.901 1.00 93.00 216 VAL A CA 1
ATOM 1653 C C . VAL A 1 216 ? -8.763 6.964 5.644 1.00 93.00 216 VAL A C 1
ATOM 1655 O O . VAL A 1 216 ? -9.185 7.007 6.801 1.00 93.00 216 VAL A O 1
ATOM 1658 N N . ASN A 1 217 ? -8.370 8.058 4.992 1.00 93.44 217 ASN A N 1
ATOM 1659 C CA . ASN A 1 217 ? -8.362 9.374 5.612 1.00 93.44 217 ASN A CA 1
ATOM 1660 C C . ASN A 1 217 ? -9.765 9.922 5.879 1.00 93.44 217 ASN A C 1
ATOM 1662 O O . ASN A 1 217 ? -9.983 10.477 6.958 1.00 93.44 217 ASN A O 1
ATOM 1666 N N . GLU A 1 218 ? -10.711 9.719 4.964 1.00 92.75 218 GLU A N 1
ATOM 1667 C CA . GLU A 1 218 ? -12.128 10.037 5.173 1.00 92.75 218 GLU A CA 1
ATOM 1668 C C . GLU A 1 218 ? -12.696 9.272 6.371 1.00 92.75 218 GLU A C 1
ATOM 1670 O O . GLU A 1 218 ? -13.295 9.866 7.272 1.00 92.75 218 GLU A O 1
ATOM 1675 N N . ARG A 1 219 ? -12.443 7.960 6.445 1.00 93.88 219 ARG A N 1
ATOM 1676 C CA . ARG A 1 219 ? -12.933 7.119 7.541 1.00 93.88 219 ARG A CA 1
ATOM 1677 C C . ARG A 1 219 ? -12.330 7.518 8.882 1.00 93.88 219 ARG A C 1
ATOM 1679 O O . ARG A 1 219 ? -13.052 7.642 9.866 1.00 93.88 219 ARG A O 1
ATOM 1686 N N . LEU A 1 220 ? -11.021 7.751 8.940 1.00 92.44 220 LEU A N 1
ATOM 1687 C CA . LEU A 1 220 ? -10.370 8.206 10.169 1.00 92.44 220 LEU A CA 1
ATOM 1688 C C . LEU A 1 220 ? -10.876 9.585 10.602 1.00 92.44 220 LEU A C 1
ATOM 1690 O O . LEU A 1 220 ? -11.081 9.808 11.793 1.00 92.44 220 LEU A O 1
ATOM 1694 N N . HIS A 1 221 ? -11.106 10.495 9.650 1.00 91.31 221 HIS A N 1
ATOM 1695 C CA . HIS A 1 221 ? -11.701 11.798 9.931 1.00 91.31 221 HIS A CA 1
ATOM 1696 C C . HIS A 1 221 ? -13.121 11.667 10.493 1.00 91.31 221 HIS A C 1
ATOM 1698 O O . HIS A 1 221 ? -13.479 12.408 11.406 1.00 91.31 221 HIS A O 1
ATOM 1704 N N . ALA A 1 222 ? -13.919 10.709 10.013 1.00 92.31 222 ALA A N 1
ATOM 1705 C CA . ALA A 1 222 ? -15.256 10.469 10.548 1.00 92.31 222 ALA A CA 1
ATOM 1706 C C . ALA A 1 222 ? -15.237 10.158 12.056 1.00 92.31 222 ALA A C 1
ATOM 1708 O O . ALA A 1 222 ? -16.110 10.653 12.770 1.00 92.31 222 ALA A O 1
ATOM 1709 N N . PHE A 1 223 ? -14.221 9.426 12.530 1.00 91.06 223 PHE A N 1
ATOM 1710 C CA . PHE A 1 223 ? -14.057 9.077 13.942 1.00 91.06 223 PHE A CA 1
ATOM 1711 C C . PHE A 1 223 ? -13.518 10.219 14.806 1.00 91.06 223 PHE A C 1
ATOM 1713 O O . PHE A 1 223 ? -14.089 10.511 15.849 1.00 91.06 223 PHE A O 1
ATOM 1720 N N . ASP A 1 224 ? -12.418 10.861 14.405 1.00 90.12 224 ASP A N 1
ATOM 1721 C CA . ASP A 1 224 ? -11.691 11.773 15.306 1.00 90.12 224 ASP A CA 1
ATOM 1722 C C . ASP A 1 224 ? -11.683 13.247 14.871 1.00 90.12 224 ASP A C 1
ATOM 1724 O O . ASP A 1 224 ? -11.082 14.081 15.550 1.00 90.12 224 ASP A O 1
ATOM 1728 N N . LYS A 1 225 ? -12.313 13.570 13.734 1.00 90.81 225 LYS A N 1
ATOM 1729 C CA . LYS A 1 225 ? -12.400 14.914 13.135 1.00 90.81 225 LYS A CA 1
ATOM 1730 C C . LYS A 1 225 ? -11.046 15.584 12.857 1.00 90.81 225 LYS A C 1
ATOM 1732 O O . LYS A 1 225 ? -10.978 16.793 12.642 1.00 90.81 225 LYS A O 1
ATOM 1737 N N . LYS A 1 226 ? -9.948 14.820 12.795 1.00 89.06 226 LYS A N 1
ATOM 1738 C CA . LYS A 1 226 ? -8.600 15.346 12.511 1.00 89.06 226 LYS A CA 1
ATOM 1739 C C . LYS A 1 226 ? -8.308 15.424 11.016 1.00 89.06 226 LYS A C 1
ATOM 1741 O O . LYS A 1 226 ? -8.933 14.750 10.199 1.00 89.06 226 LYS A O 1
ATOM 1746 N N . LYS A 1 227 ? -7.299 16.229 10.668 1.00 89.62 227 LYS A N 1
ATOM 1747 C CA . LYS A 1 227 ? -6.776 16.369 9.299 1.00 89.62 227 LYS A CA 1
ATOM 1748 C C . LYS A 1 227 ? -6.230 15.042 8.747 1.00 89.62 227 LYS A C 1
ATOM 1750 O O . LYS A 1 227 ? -5.905 14.118 9.497 1.00 89.62 227 LYS A O 1
ATOM 1755 N N . SER A 1 228 ? -6.080 14.983 7.424 1.00 88.44 228 SER A N 1
ATOM 1756 C CA . SER A 1 228 ? -5.507 13.839 6.706 1.00 88.44 228 SER A CA 1
ATOM 1757 C C . SER A 1 228 ? -4.142 13.429 7.266 1.00 88.44 228 SER A C 1
ATOM 1759 O O . SER A 1 228 ? -3.263 14.263 7.500 1.00 88.44 228 SER A O 1
ATOM 1761 N N . THR A 1 229 ? -3.940 12.131 7.427 1.00 87.44 229 THR A N 1
ATOM 1762 C CA . THR A 1 229 ? -2.683 11.501 7.807 1.00 87.44 229 THR A CA 1
ATOM 1763 C C . THR A 1 229 ? -1.925 11.061 6.564 1.00 87.44 229 THR A C 1
ATOM 1765 O O . THR A 1 229 ? -2.438 10.287 5.769 1.00 87.44 229 THR A O 1
ATOM 1768 N N . ARG A 1 230 ? -0.684 11.536 6.421 1.00 85.94 230 ARG A N 1
ATOM 1769 C CA . ARG A 1 230 ? 0.186 11.185 5.285 1.00 85.94 230 ARG A CA 1
ATOM 1770 C C . ARG A 1 230 ? 1.238 10.125 5.640 1.00 85.94 230 ARG A C 1
ATOM 1772 O O . ARG A 1 230 ? 1.582 9.295 4.817 1.00 85.94 230 ARG A O 1
ATOM 1779 N N . LYS A 1 231 ? 1.726 10.120 6.886 1.00 88.38 231 LYS A N 1
ATOM 1780 C CA . LYS A 1 231 ? 2.853 9.276 7.325 1.00 88.38 231 LYS A CA 1
ATOM 1781 C C . LYS A 1 231 ? 2.395 7.954 7.951 1.00 88.38 231 LYS A C 1
ATOM 1783 O O . LYS A 1 231 ? 1.484 7.956 8.782 1.00 88.38 231 LYS A O 1
ATOM 1788 N N . ALA A 1 232 ? 3.119 6.871 7.664 1.00 88.25 232 ALA A N 1
ATOM 1789 C CA . ALA A 1 232 ? 2.894 5.531 8.219 1.00 88.25 232 ALA A CA 1
ATOM 1790 C C . ALA A 1 232 ? 2.895 5.499 9.765 1.00 88.25 232 ALA A C 1
ATOM 1792 O O . ALA A 1 232 ? 1.933 5.028 10.375 1.00 88.25 232 ALA A O 1
ATOM 1793 N N . ALA A 1 233 ? 3.904 6.085 10.426 1.00 88.81 233 ALA A N 1
ATOM 1794 C CA . ALA A 1 233 ? 3.963 6.183 11.890 1.00 88.81 233 ALA A CA 1
ATOM 1795 C C . ALA A 1 233 ? 2.735 6.878 12.486 1.00 88.81 233 ALA A C 1
ATOM 1797 O O . ALA A 1 233 ? 2.205 6.448 13.514 1.00 88.81 233 ALA A O 1
ATOM 1798 N N . SER A 1 234 ? 2.286 7.962 11.851 1.00 90.00 234 SER A N 1
ATOM 1799 C CA . SER A 1 234 ? 1.113 8.712 12.295 1.00 90.00 234 SER A CA 1
ATOM 1800 C C . SER A 1 234 ? -0.155 7.877 12.147 1.00 90.00 234 SER A C 1
ATOM 1802 O O . SER A 1 234 ? -0.955 7.845 13.080 1.00 90.00 234 SER A O 1
ATOM 1804 N N . LEU A 1 235 ? -0.302 7.144 11.037 1.00 93.00 235 LEU A N 1
ATOM 1805 C CA . LEU A 1 235 ? -1.418 6.221 10.825 1.00 93.00 235 LEU A CA 1
ATOM 1806 C C . LEU A 1 235 ? -1.442 5.140 11.907 1.00 93.00 235 LEU A C 1
ATOM 1808 O O . LEU A 1 235 ? -2.470 4.931 12.542 1.00 93.00 235 LEU A O 1
ATOM 1812 N N . ARG A 1 236 ? -0.294 4.520 12.200 1.00 92.00 236 ARG A N 1
ATOM 1813 C CA . ARG A 1 236 ? -0.178 3.497 13.248 1.00 92.00 236 ARG A CA 1
ATOM 1814 C C . ARG A 1 236 ? -0.562 4.031 14.630 1.00 92.00 236 ARG A C 1
ATOM 1816 O O . ARG A 1 236 ? -1.256 3.345 15.377 1.00 92.00 236 ARG A O 1
ATOM 1823 N N . LYS A 1 237 ? -0.117 5.240 14.990 1.00 91.69 237 LYS A N 1
ATOM 1824 C CA . LYS A 1 237 ? -0.496 5.885 16.262 1.00 91.69 237 LYS A CA 1
ATOM 1825 C C . LYS A 1 237 ? -1.997 6.170 16.314 1.00 91.69 237 LYS A C 1
ATOM 1827 O O . LYS A 1 237 ? -2.635 5.863 17.315 1.00 91.69 237 LYS A O 1
ATOM 1832 N N . ARG A 1 238 ? -2.557 6.716 15.233 1.00 93.69 238 ARG A N 1
ATOM 1833 C CA . ARG A 1 238 ? -3.983 7.049 15.125 1.00 93.69 238 ARG A CA 1
ATOM 1834 C C . ARG A 1 238 ? -4.861 5.799 15.183 1.00 93.69 238 ARG A C 1
ATOM 1836 O O . ARG A 1 238 ? -5.842 5.798 15.910 1.00 93.69 238 ARG A O 1
ATOM 1843 N N . TRP A 1 239 ? -4.446 4.714 14.531 1.00 93.44 239 TRP A N 1
ATOM 1844 C CA . TRP A 1 239 ? -5.090 3.404 14.627 1.00 93.44 239 TRP A CA 1
ATOM 1845 C C . TRP A 1 239 ? -5.119 2.874 16.062 1.00 93.44 239 TRP A C 1
ATOM 1847 O O . TRP A 1 239 ? -6.176 2.484 16.539 1.00 93.44 239 TRP A O 1
ATOM 1857 N N . LYS A 1 240 ? -3.992 2.916 16.791 1.00 92.81 240 LYS A N 1
ATOM 1858 C CA . LYS A 1 240 ? -3.956 2.499 18.205 1.00 92.81 240 LYS A CA 1
ATOM 1859 C C . LYS A 1 240 ? -4.943 3.287 19.067 1.00 92.81 240 LYS A C 1
ATOM 1861 O O . LYS A 1 240 ? -5.667 2.680 19.844 1.00 92.81 240 LYS A O 1
ATOM 1866 N N . LEU A 1 241 ? -4.987 4.610 18.901 1.00 93.06 241 LEU A N 1
ATOM 1867 C CA . LEU A 1 241 ? -5.945 5.462 19.610 1.00 93.06 241 LEU A CA 1
ATOM 1868 C C . LEU A 1 241 ? -7.389 5.115 19.243 1.00 93.06 241 LEU A C 1
ATOM 1870 O O . LEU A 1 241 ? -8.239 5.067 20.124 1.00 93.06 241 LEU A O 1
ATOM 1874 N N . LEU A 1 242 ? -7.652 4.825 17.967 1.00 92.19 242 LEU A N 1
ATOM 1875 C CA . LEU A 1 242 ? -8.969 4.407 17.499 1.00 92.19 242 LEU A CA 1
ATOM 1876 C C . LEU A 1 242 ? -9.414 3.096 18.160 1.00 92.19 242 LEU A C 1
ATOM 1878 O O . LEU A 1 242 ? -10.556 3.010 18.596 1.00 92.19 242 LEU A O 1
ATOM 1882 N N . LYS A 1 243 ? -8.509 2.116 18.303 1.00 92.06 243 LYS A N 1
ATOM 1883 C CA . LYS A 1 243 ? -8.806 0.850 18.999 1.00 92.06 243 LYS A CA 1
ATOM 1884 C C . LYS A 1 243 ? -9.235 1.078 20.449 1.00 92.06 243 LYS A C 1
ATOM 1886 O O . LYS A 1 243 ? -10.111 0.379 20.935 1.00 92.06 243 LYS A O 1
ATOM 1891 N N . THR A 1 244 ? -8.623 2.046 21.130 1.00 93.50 244 THR A N 1
ATOM 1892 C CA . THR A 1 244 ? -8.950 2.372 22.526 1.00 93.50 244 THR A CA 1
ATOM 1893 C C . THR A 1 244 ? -10.227 3.204 22.647 1.00 93.50 244 THR A C 1
ATOM 1895 O O . THR A 1 244 ? -11.018 2.967 23.550 1.00 93.50 244 THR A O 1
ATOM 1898 N N . ALA A 1 245 ? -10.436 4.177 21.757 1.00 93.75 245 ALA A N 1
ATOM 1899 C CA . ALA A 1 245 ? -11.571 5.097 21.836 1.00 93.75 245 ALA A CA 1
ATOM 1900 C C . ALA A 1 245 ? -12.876 4.509 21.271 1.00 93.75 245 ALA A C 1
ATOM 1902 O O . ALA A 1 245 ? -13.957 4.843 21.748 1.00 93.75 245 ALA A O 1
ATOM 1903 N N . HIS A 1 246 ? -12.784 3.643 20.256 1.00 91.94 246 HIS A N 1
ATOM 1904 C CA . HIS A 1 246 ? -13.931 3.064 19.550 1.00 91.94 246 HIS A CA 1
ATOM 1905 C C . HIS A 1 246 ? -13.751 1.553 19.309 1.00 91.94 246 HIS A C 1
ATOM 1907 O O . HIS A 1 246 ? -13.744 1.115 18.153 1.00 91.94 246 HIS A O 1
ATOM 1913 N N . PRO A 1 247 ? -13.603 0.741 20.374 1.00 93.19 247 PRO A N 1
ATOM 1914 C CA . PRO A 1 247 ? -13.285 -0.683 20.258 1.00 93.19 247 PRO A CA 1
ATOM 1915 C C . PRO A 1 247 ? -14.313 -1.457 19.421 1.00 93.19 247 PRO A C 1
ATOM 1917 O O . PRO A 1 247 ? -13.922 -2.178 18.509 1.00 93.19 247 PRO A O 1
ATOM 1920 N N . GLU A 1 248 ? -15.612 -1.231 19.637 1.00 93.38 248 GLU A N 1
ATOM 1921 C CA . GLU A 1 248 ? -16.689 -1.906 18.892 1.00 93.38 248 GLU A CA 1
ATOM 1922 C C . GLU A 1 248 ? -16.682 -1.565 17.395 1.00 93.38 248 GLU A C 1
ATOM 1924 O O . GLU A 1 248 ? -16.800 -2.437 16.532 1.00 93.38 248 GLU A O 1
ATOM 1929 N N . ALA A 1 249 ? -16.489 -0.286 17.057 1.00 92.88 249 ALA A N 1
ATOM 1930 C CA . ALA A 1 249 ? -16.458 0.149 15.663 1.00 92.88 249 ALA A CA 1
ATOM 1931 C C . ALA A 1 249 ? -15.235 -0.421 14.931 1.00 92.88 249 ALA A C 1
ATOM 1933 O O . ALA A 1 249 ? -15.336 -0.853 13.783 1.00 92.88 249 ALA A O 1
ATOM 1934 N N . VAL A 1 250 ? -14.082 -0.460 15.605 1.00 93.00 250 VAL A N 1
ATOM 1935 C CA . VAL A 1 250 ? -12.869 -1.100 15.086 1.00 93.00 250 VAL A CA 1
ATOM 1936 C C . VAL A 1 250 ? -13.061 -2.608 14.934 1.00 93.00 250 VAL A C 1
ATOM 1938 O O . VAL A 1 250 ? -12.679 -3.154 13.900 1.00 93.00 250 VAL A O 1
ATOM 1941 N N . GLY A 1 251 ? -13.689 -3.268 15.909 1.00 93.62 251 GLY A N 1
ATOM 1942 C CA . GLY A 1 251 ? -14.023 -4.690 15.844 1.00 93.62 251 GLY A CA 1
ATOM 1943 C C . GLY A 1 251 ? -14.902 -5.018 14.637 1.00 93.62 251 GLY A C 1
ATOM 1944 O O . GLY A 1 251 ? -14.603 -5.951 13.894 1.00 93.62 251 GLY A O 1
ATOM 1945 N N . SER A 1 252 ? -15.915 -4.192 14.363 1.00 95.12 252 SER A N 1
ATOM 1946 C CA . SER A 1 252 ? -16.768 -4.326 13.175 1.00 95.12 252 SER A CA 1
ATOM 1947 C C . SER A 1 252 ? -15.980 -4.186 11.864 1.00 95.12 252 SER A C 1
ATOM 1949 O O . SER A 1 252 ? -16.130 -5.009 10.960 1.00 95.12 252 SER A O 1
ATOM 1951 N N . LEU A 1 253 ? -15.069 -3.208 11.776 1.00 94.75 253 LEU A N 1
ATOM 1952 C CA . LEU A 1 253 ? -14.203 -3.026 10.602 1.00 94.75 253 LEU A CA 1
ATOM 1953 C C . LEU A 1 253 ? -13.286 -4.235 10.372 1.00 94.75 253 LEU A C 1
ATOM 1955 O O . LEU A 1 253 ? -13.134 -4.688 9.236 1.00 94.75 253 LEU A O 1
ATOM 1959 N N . ILE A 1 254 ? -12.695 -4.775 11.440 1.00 94.62 254 ILE A N 1
ATOM 1960 C CA . ILE A 1 254 ? -11.854 -5.977 11.383 1.00 94.62 254 ILE A CA 1
ATOM 1961 C C . ILE A 1 254 ? -12.685 -7.186 10.942 1.00 94.62 254 ILE A C 1
ATOM 1963 O O . ILE A 1 254 ? -12.294 -7.891 10.013 1.00 94.62 254 ILE A O 1
ATOM 1967 N N . ALA A 1 255 ? -13.854 -7.405 11.547 1.00 93.88 255 ALA A N 1
ATOM 1968 C CA . ALA A 1 255 ? -14.735 -8.516 11.201 1.00 93.88 255 ALA A CA 1
ATOM 1969 C C . ALA A 1 255 ? -15.197 -8.448 9.737 1.00 93.88 255 ALA A C 1
ATOM 1971 O O . ALA A 1 255 ? -15.209 -9.463 9.037 1.00 93.88 255 ALA A O 1
ATOM 1972 N N . GLN A 1 256 ? -15.535 -7.251 9.248 1.00 94.75 256 GLN A N 1
ATOM 1973 C CA . GLN A 1 256 ? -15.891 -7.042 7.848 1.00 94.75 256 GLN A CA 1
ATOM 1974 C C . GLN A 1 256 ? -14.706 -7.321 6.919 1.00 94.75 256 GLN A C 1
ATOM 1976 O O . GLN A 1 256 ? -14.873 -8.039 5.935 1.00 94.75 256 GLN A O 1
ATOM 1981 N N . PHE A 1 257 ? -13.508 -6.835 7.253 1.00 94.31 257 PHE A N 1
ATOM 1982 C CA . PHE A 1 257 ? -12.297 -7.120 6.484 1.00 94.31 257 PHE A CA 1
ATOM 1983 C C . PHE A 1 257 ? -12.018 -8.629 6.394 1.00 94.31 257 PHE A C 1
ATOM 1985 O O . PHE A 1 257 ? -11.788 -9.152 5.303 1.00 94.31 257 PHE A O 1
ATOM 1992 N N . LEU A 1 258 ? -12.101 -9.352 7.515 1.00 93.31 258 LEU A N 1
ATOM 1993 C CA . LEU A 1 258 ? -11.904 -10.804 7.549 1.00 93.31 258 LEU A CA 1
ATOM 1994 C C . LEU A 1 258 ? -12.961 -11.546 6.721 1.00 93.31 258 LEU A C 1
ATOM 1996 O O . LEU A 1 258 ? -12.619 -12.472 5.988 1.00 93.31 258 LEU A O 1
ATOM 2000 N N . ARG A 1 259 ? -14.225 -11.108 6.769 1.00 94.62 259 ARG A N 1
ATOM 2001 C CA . ARG A 1 259 ? -15.299 -11.657 5.926 1.00 94.6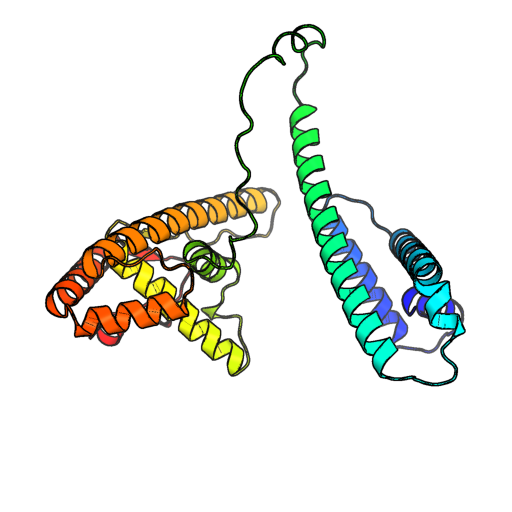2 259 ARG A CA 1
ATOM 2002 C C . ARG A 1 259 ? -15.015 -11.440 4.439 1.00 94.62 259 ARG A C 1
ATOM 2004 O O . ARG A 1 259 ? -15.154 -12.367 3.650 1.00 94.62 259 ARG A O 1
ATOM 2011 N N . MET A 1 260 ? -14.585 -10.240 4.054 1.00 94.00 260 MET A N 1
ATOM 2012 C CA . MET A 1 260 ? -14.213 -9.932 2.670 1.00 94.00 260 MET A CA 1
ATOM 2013 C C . MET A 1 260 ? -13.032 -10.785 2.199 1.00 94.00 260 MET A C 1
ATOM 2015 O O . MET A 1 260 ? -13.039 -11.275 1.071 1.00 94.00 260 MET A O 1
ATOM 2019 N N . LYS A 1 261 ? -12.042 -11.010 3.071 1.00 91.31 261 LYS A N 1
ATOM 2020 C CA . LYS A 1 261 ? -10.907 -11.901 2.802 1.00 91.31 261 LYS A CA 1
ATOM 2021 C C . LYS A 1 261 ? -11.366 -13.347 2.588 1.00 91.31 261 LYS A C 1
ATOM 2023 O O . LYS A 1 261 ? -10.972 -13.956 1.601 1.00 91.31 261 LYS A O 1
ATOM 2028 N N . ALA A 1 262 ? -12.242 -13.866 3.452 1.00 91.25 262 ALA A N 1
ATOM 2029 C CA . ALA A 1 262 ? -12.805 -15.214 3.321 1.00 91.25 262 ALA A CA 1
ATOM 2030 C C . ALA A 1 262 ? -13.628 -15.396 2.032 1.00 91.25 262 ALA A C 1
ATOM 2032 O O . ALA A 1 262 ? -13.592 -16.459 1.422 1.00 91.25 262 ALA A O 1
ATOM 2033 N N . ASN A 1 263 ? -14.308 -14.339 1.581 1.00 93.88 263 ASN A N 1
ATOM 2034 C CA . ASN A 1 263 ? -15.097 -14.332 0.348 1.00 93.88 263 ASN A CA 1
ATOM 2035 C C . ASN A 1 263 ? -14.264 -14.083 -0.926 1.00 93.88 263 ASN A C 1
ATOM 2037 O O . ASN A 1 263 ? -14.838 -13.872 -1.992 1.00 93.88 263 ASN A O 1
ATOM 2041 N N . GLY A 1 264 ? -12.930 -14.032 -0.835 1.00 91.62 264 GLY A N 1
ATOM 2042 C CA . GLY A 1 264 ? -12.057 -13.786 -1.988 1.00 91.62 264 GLY A CA 1
ATOM 2043 C C . GLY A 1 264 ? -12.116 -12.356 -2.540 1.00 91.62 264 GLY A C 1
ATOM 2044 O O . GLY A 1 264 ? -11.677 -12.112 -3.657 1.00 91.62 264 GLY A O 1
ATOM 2045 N N . GLN A 1 265 ? -12.644 -11.393 -1.779 1.00 92.38 265 GLN A N 1
ATOM 2046 C CA . GLN A 1 265 ? -12.713 -9.984 -2.193 1.00 92.38 265 GLN A CA 1
ATOM 2047 C C . GLN A 1 265 ? -11.429 -9.205 -1.878 1.00 92.38 265 GLN A C 1
ATOM 2049 O O . GLN A 1 265 ? -11.281 -8.070 -2.327 1.00 92.38 265 GLN A O 1
ATOM 2054 N N . ILE A 1 266 ? -10.530 -9.785 -1.078 1.00 92.19 266 ILE A N 1
ATOM 2055 C CA . ILE A 1 266 ? -9.210 -9.236 -0.760 1.00 92.19 266 ILE A CA 1
ATOM 2056 C C . ILE A 1 266 ? -8.169 -10.210 -1.306 1.00 92.19 266 ILE A C 1
ATOM 2058 O O . ILE A 1 266 ? -7.899 -11.240 -0.688 1.00 92.19 266 ILE A O 1
ATOM 2062 N N . ILE A 1 267 ? -7.608 -9.886 -2.468 1.00 90.62 267 ILE A N 1
ATOM 2063 C CA . ILE A 1 267 ? -6.596 -10.688 -3.154 1.00 90.62 267 ILE A CA 1
ATOM 2064 C C . ILE A 1 267 ? -5.293 -9.891 -3.187 1.00 90.62 267 ILE A C 1
ATOM 2066 O O . ILE A 1 267 ? -5.239 -8.799 -3.755 1.00 90.62 267 ILE A O 1
ATOM 2070 N N . ASP A 1 268 ? -4.245 -10.459 -2.592 1.00 90.62 268 ASP A N 1
ATOM 2071 C CA . ASP A 1 268 ? -2.868 -9.984 -2.718 1.00 90.62 268 ASP A CA 1
ATOM 2072 C C . ASP A 1 268 ? -1.990 -11.121 -3.237 1.00 90.62 268 ASP A C 1
ATOM 2074 O O . ASP A 1 268 ? -1.641 -12.037 -2.494 1.00 90.62 268 ASP A O 1
ATOM 2078 N N . ALA A 1 269 ? -1.683 -11.074 -4.535 1.00 87.56 269 ALA A N 1
ATOM 2079 C CA . ALA A 1 269 ? -0.873 -12.083 -5.211 1.00 87.56 269 ALA A CA 1
ATOM 2080 C C . ALA A 1 269 ? 0.646 -11.848 -5.056 1.00 87.56 269 ALA A C 1
ATOM 2082 O O . ALA A 1 269 ? 1.453 -12.675 -5.479 1.00 87.56 269 ALA A O 1
ATOM 2083 N N . CYS A 1 270 ? 1.056 -10.730 -4.450 1.00 86.00 270 CYS A N 1
ATOM 2084 C CA . CYS A 1 270 ? 2.456 -10.320 -4.353 1.00 86.00 270 CYS A CA 1
ATOM 2085 C C . CYS A 1 270 ? 3.039 -10.571 -2.960 1.00 86.00 270 CYS A C 1
ATOM 2087 O O . CYS A 1 270 ? 4.161 -11.068 -2.825 1.00 86.00 270 CYS A O 1
ATOM 2089 N N . THR A 1 271 ? 2.302 -10.202 -1.912 1.00 86.44 271 THR A N 1
ATOM 2090 C CA . THR A 1 271 ? 2.802 -10.263 -0.538 1.00 86.44 271 THR A CA 1
ATOM 2091 C C . THR A 1 271 ? 2.658 -11.681 0.031 1.00 86.44 271 THR A C 1
ATOM 2093 O O . THR A 1 271 ? 1.551 -12.220 0.060 1.00 86.44 271 THR A O 1
ATOM 2096 N N . PRO A 1 272 ? 3.724 -12.287 0.591 1.00 84.44 272 PRO A N 1
ATOM 2097 C CA . PRO A 1 272 ? 3.599 -13.554 1.306 1.00 84.44 272 PRO A CA 1
ATOM 2098 C C . PRO A 1 272 ? 2.638 -13.440 2.495 1.00 84.44 272 PRO A C 1
ATOM 2100 O O . PRO A 1 272 ? 2.659 -12.441 3.220 1.00 84.44 272 PRO A O 1
ATOM 2103 N N . ALA A 1 273 ? 1.864 -14.496 2.763 1.00 83.31 273 ALA A N 1
ATOM 2104 C CA . ALA A 1 273 ? 0.851 -14.503 3.823 1.00 83.31 273 ALA A CA 1
ATOM 2105 C C . ALA A 1 273 ? 1.397 -14.096 5.207 1.00 83.31 273 ALA A C 1
ATOM 2107 O O . ALA A 1 273 ? 0.715 -13.408 5.954 1.00 83.31 273 ALA A O 1
ATOM 2108 N N . THR A 1 274 ? 2.657 -14.418 5.518 1.00 82.31 274 THR A N 1
ATOM 2109 C CA . THR A 1 274 ? 3.345 -14.053 6.776 1.00 82.31 274 THR A CA 1
ATOM 2110 C C . THR A 1 274 ? 3.511 -12.538 6.985 1.00 82.31 274 THR A C 1
ATOM 2112 O O . THR A 1 274 ? 3.780 -12.053 8.093 1.00 82.31 274 THR A O 1
ATOM 2115 N N . HIS A 1 275 ? 3.374 -11.749 5.921 1.00 84.19 275 HIS A N 1
ATOM 2116 C CA . HIS A 1 275 ? 3.464 -10.293 5.950 1.00 84.19 275 HIS A CA 1
ATOM 2117 C C . HIS A 1 275 ? 2.100 -9.596 5.867 1.00 84.19 275 HIS A C 1
ATOM 2119 O O . HIS A 1 275 ? 2.040 -8.378 6.053 1.00 84.19 275 HIS A O 1
ATOM 2125 N N . LEU A 1 276 ? 1.021 -10.355 5.697 1.00 86.31 276 LEU A N 1
ATOM 2126 C CA . LEU A 1 276 ? -0.349 -9.877 5.820 1.00 86.31 276 LEU A CA 1
ATOM 2127 C C . LEU A 1 276 ? -0.869 -10.202 7.216 1.00 86.31 276 LEU A C 1
ATOM 2129 O O . LEU A 1 276 ? -0.516 -11.225 7.790 1.00 86.31 276 LEU A O 1
ATOM 2133 N N . TRP A 1 277 ? -1.684 -9.315 7.770 1.00 88.31 277 TRP A N 1
ATOM 2134 C CA . TRP A 1 277 ? -2.336 -9.566 9.042 1.00 88.31 277 TRP A CA 1
ATOM 2135 C C . TRP A 1 277 ? -3.471 -10.576 8.868 1.00 88.31 277 TRP A C 1
ATOM 2137 O O . TRP A 1 277 ? -4.242 -10.544 7.893 1.00 88.31 277 TRP A O 1
ATOM 2147 N N . ASP A 1 278 ? -3.563 -11.482 9.829 1.00 83.94 278 ASP A N 1
ATOM 2148 C CA . ASP A 1 278 ? -4.674 -12.408 9.998 1.00 83.94 278 ASP A CA 1
ATOM 2149 C C . ASP A 1 278 ? -5.467 -12.089 11.276 1.00 83.94 278 ASP A C 1
ATOM 2151 O O . ASP A 1 278 ? -5.290 -11.036 11.889 1.00 83.94 278 ASP A O 1
ATOM 2155 N N . ALA A 1 279 ? -6.391 -12.973 11.657 1.00 79.31 279 ALA A N 1
ATOM 2156 C CA . ALA A 1 279 ? -7.207 -12.773 12.849 1.00 79.31 279 ALA A CA 1
ATOM 2157 C C . ALA A 1 279 ? -6.366 -12.655 14.138 1.00 79.31 279 ALA A C 1
ATOM 2159 O O . ALA A 1 279 ? -6.754 -11.909 15.033 1.00 79.31 279 ALA A O 1
ATOM 2160 N N . SER A 1 280 ? -5.212 -13.330 14.219 1.00 80.06 280 SER A N 1
ATOM 2161 C CA . SER A 1 280 ? -4.337 -13.319 15.399 1.00 80.06 280 SER A CA 1
ATOM 2162 C C . SER A 1 280 ? -3.548 -12.016 15.544 1.00 80.06 280 SER A C 1
ATOM 2164 O O . SER A 1 280 ? -3.320 -11.545 16.654 1.00 80.06 280 SER A O 1
ATOM 2166 N N . ASP A 1 281 ? -3.186 -11.379 14.428 1.00 80.06 281 ASP A N 1
ATOM 2167 C CA . ASP A 1 281 ? -2.553 -10.055 14.433 1.00 80.06 281 ASP A CA 1
ATOM 2168 C C . ASP A 1 281 ? -3.536 -8.926 14.811 1.00 80.06 281 ASP A C 1
ATOM 2170 O O . ASP A 1 281 ? -3.118 -7.806 15.135 1.00 80.06 281 ASP A O 1
ATOM 2174 N N . MET A 1 282 ? -4.844 -9.188 14.697 1.00 76.69 282 MET A N 1
ATOM 2175 C CA . MET A 1 282 ? -5.909 -8.186 14.811 1.00 76.69 282 MET A CA 1
ATOM 2176 C C . MET A 1 282 ? -6.716 -8.255 16.113 1.00 76.69 282 MET A C 1
ATOM 2178 O O . MET A 1 282 ? -7.370 -7.256 16.432 1.00 76.69 282 MET A O 1
ATOM 2182 N N . SER A 1 283 ? -6.657 -9.374 16.845 1.00 61.41 283 SER A N 1
ATOM 2183 C CA . SER A 1 283 ? -7.189 -9.523 18.211 1.00 61.41 283 SER A CA 1
ATOM 2184 C C . SER A 1 283 ? -6.421 -8.664 19.213 1.00 61.41 283 SER A C 1
ATOM 2186 O O . SER A 1 283 ? -7.069 -7.945 20.002 1.00 61.41 283 SER A O 1
#